Protein AF-A0A2V5TQW6-F1 (afdb_monomer)

Foldseek 3Di:
DDDDDDDDDDDPPDPPPPPPPPPPDFADWDDDDPQKTKAKDWDFDPPPVFGKIKIKIKIWRNAQAKFKWWADQQAPVDDDANLSRQQQQKAKAKPVGQDDLQADDDHRDDPDGTHIDIAHHGHIDMDIDMTTAQWPHDHHRDSNRHHTDRDQWWEWMWIKIWGWIATPVGIDIHITDIDIDTHPPYHHHTARFKFWWQFADDVQQKTKTQAAVCNPDDQQWWWWWDPDPFWIKIFGFHAGDNGITMGHIDTDDTDDDDCPPPDGDRDGGGTMIGTDDDD

Solvent-accessible surface area (backbone atoms only — not comparable to full-atom values): 16104 Å² total; per-residue (Å²): 137,82,90,79,81,84,82,83,77,83,83,79,82,78,82,78,81,73,81,73,76,73,76,73,77,75,65,68,56,22,63,76,47,95,51,32,28,18,26,56,45,83,40,75,37,90,51,90,90,49,62,24,28,42,33,35,41,34,45,31,31,77,36,91,53,71,42,55,41,33,34,81,66,49,40,72,83,61,77,67,52,34,65,53,37,52,60,31,44,42,16,49,46,50,44,69,44,64,62,84,84,78,62,58,90,72,81,76,69,44,81,66,83,64,39,68,40,78,44,44,46,63,34,70,53,74,48,75,52,76,28,76,41,57,28,85,70,86,62,72,81,45,78,42,81,28,44,73,63,68,58,90,55,51,9,36,30,43,34,33,42,36,35,76,43,33,40,93,90,48,74,38,74,36,35,24,41,80,42,82,44,68,32,84,85,30,82,50,78,42,61,56,28,46,44,34,26,74,36,56,41,80,90,78,32,32,36,33,34,58,46,4,44,81,34,62,47,53,71,70,45,40,25,42,29,59,60,52,98,80,30,43,33,33,35,38,27,72,43,66,43,61,64,29,22,36,20,44,54,43,80,49,82,74,92,70,98,74,79,83,75,88,70,65,66,77,72,55,59,67,38,50,32,31,54,60,80,83,128

Structure (mmCIF, N/CA/C/O backbone):
data_AF-A0A2V5TQW6-F1
#
_entry.id   AF-A0A2V5TQW6-F1
#
loop_
_atom_site.group_PDB
_atom_site.id
_atom_site.type_symbol
_atom_site.label_atom_id
_atom_site.label_alt_id
_atom_site.label_comp_id
_atom_site.label_asym_id
_atom_site.label_entity_id
_atom_site.label_seq_id
_atom_site.pdbx_PDB_ins_code
_atom_site.Cartn_x
_atom_site.Cartn_y
_atom_site.Cartn_z
_atom_site.occupancy
_atom_site.B_iso_or_equiv
_atom_site.auth_seq_id
_atom_site.auth_comp_id
_atom_site.auth_asym_id
_atom_site.auth_atom_id
_atom_site.pdbx_PDB_model_num
ATOM 1 N N . MET A 1 1 ? 63.126 -41.956 41.484 1.00 37.97 1 MET A N 1
ATOM 2 C CA . MET A 1 1 ? 63.640 -41.167 40.341 1.00 37.97 1 MET A CA 1
ATOM 3 C C . MET A 1 1 ? 62.566 -41.104 39.259 1.00 37.97 1 MET A C 1
ATOM 5 O O . MET A 1 1 ? 62.143 -42.152 38.800 1.00 37.97 1 MET A O 1
ATOM 9 N N . LYS A 1 2 ? 62.170 -39.877 38.882 1.00 41.44 2 LYS A N 1
ATOM 10 C CA . LYS A 1 2 ? 61.343 -39.463 37.724 1.00 41.44 2 LYS A CA 1
ATOM 11 C C . LYS A 1 2 ? 59.856 -39.877 37.703 1.00 41.44 2 LYS A C 1
ATOM 13 O O . LYS A 1 2 ? 59.459 -40.779 36.976 1.00 41.44 2 LYS A O 1
ATOM 18 N N . ASN A 1 3 ? 59.035 -39.079 38.395 1.00 36.56 3 ASN A N 1
ATOM 19 C CA . ASN A 1 3 ? 57.623 -38.867 38.056 1.00 36.56 3 ASN A CA 1
ATOM 20 C C . ASN A 1 3 ? 57.536 -38.196 36.672 1.00 36.56 3 ASN A C 1
ATOM 22 O O . ASN A 1 3 ? 58.187 -37.174 36.451 1.00 36.56 3 ASN A O 1
ATOM 26 N N . ARG A 1 4 ? 56.746 -38.749 35.746 1.00 39.09 4 ARG A N 1
ATOM 27 C CA . ARG A 1 4 ? 56.392 -38.098 34.476 1.00 39.09 4 ARG A CA 1
ATOM 28 C C . ARG A 1 4 ? 54.921 -37.683 34.534 1.00 39.09 4 ARG A C 1
ATOM 30 O O . ARG A 1 4 ? 54.050 -38.544 34.570 1.00 39.09 4 ARG A O 1
ATOM 37 N N . LEU A 1 5 ? 54.672 -36.374 34.561 1.00 40.84 5 LEU A N 1
ATOM 38 C CA . LEU A 1 5 ? 53.362 -35.789 34.266 1.00 40.84 5 LEU A CA 1
ATOM 39 C C . LEU A 1 5 ? 53.053 -35.951 32.767 1.00 40.84 5 LEU A C 1
ATOM 41 O O . LEU A 1 5 ? 53.947 -35.696 31.954 1.00 40.84 5 LEU A O 1
ATOM 45 N N . PRO A 1 6 ? 51.816 -36.285 32.370 1.00 46.12 6 PRO A N 1
ATOM 46 C CA . PRO A 1 6 ? 51.347 -36.018 31.022 1.00 46.12 6 PRO A CA 1
ATOM 47 C C . PRO A 1 6 ? 50.893 -34.553 30.919 1.00 46.12 6 PRO A C 1
ATOM 49 O O . PRO A 1 6 ? 50.059 -34.076 31.686 1.00 46.12 6 PRO A O 1
ATOM 52 N N . ILE A 1 7 ? 51.488 -33.839 29.968 1.00 43.44 7 ILE A N 1
ATOM 53 C CA . ILE A 1 7 ? 51.151 -32.470 29.576 1.00 43.44 7 ILE A CA 1
ATOM 54 C C . ILE A 1 7 ? 49.815 -32.517 28.819 1.00 43.44 7 ILE A C 1
ATOM 56 O O . ILE A 1 7 ? 49.747 -33.095 27.736 1.00 43.44 7 ILE A O 1
ATOM 60 N N . LEU A 1 8 ? 48.758 -31.921 29.379 1.00 35.78 8 LEU A N 1
ATOM 61 C CA . LEU A 1 8 ? 47.555 -31.568 28.622 1.00 35.78 8 LEU A CA 1
ATOM 62 C C . LEU A 1 8 ? 47.898 -30.383 27.709 1.00 35.78 8 LEU A C 1
ATOM 64 O O . LEU A 1 8 ? 48.139 -29.276 28.189 1.00 35.78 8 LEU A O 1
ATOM 68 N N . ALA A 1 9 ? 47.917 -30.611 26.399 1.00 42.69 9 ALA A N 1
ATOM 69 C CA . ALA A 1 9 ? 47.907 -29.541 25.410 1.00 42.69 9 ALA A CA 1
ATOM 70 C C . ALA A 1 9 ? 46.458 -29.044 25.225 1.00 42.69 9 ALA A C 1
AT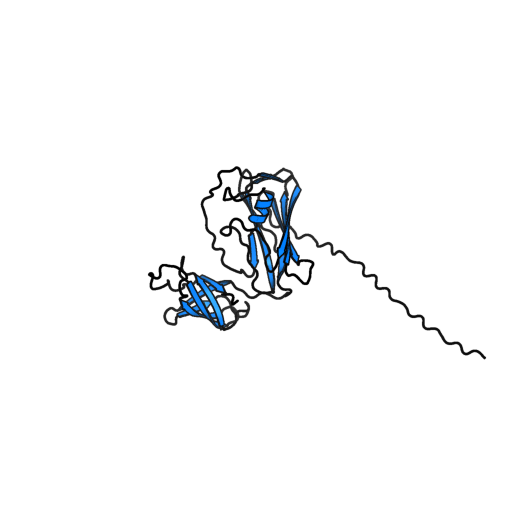OM 72 O O . ALA A 1 9 ? 45.579 -29.869 24.964 1.00 42.69 9 ALA A O 1
ATOM 73 N N . PRO A 1 10 ? 46.165 -27.737 25.343 1.00 44.16 10 PRO A N 1
ATOM 74 C CA . PRO A 1 10 ? 44.859 -27.218 24.970 1.00 44.16 10 PRO A CA 1
ATOM 75 C C . PRO A 1 10 ? 44.755 -27.147 23.441 1.00 44.16 10 PRO A C 1
ATOM 77 O O . PRO A 1 10 ? 45.529 -26.456 22.780 1.00 44.16 10 PRO A O 1
ATOM 80 N N . LEU A 1 11 ? 43.784 -27.874 22.883 1.00 36.28 11 LEU A N 1
ATOM 81 C CA . LEU A 1 11 ? 43.354 -27.751 21.494 1.00 36.28 11 LEU A CA 1
ATOM 82 C C . LEU A 1 11 ? 42.656 -26.388 21.337 1.00 36.28 11 LEU A C 1
ATOM 84 O O . LEU A 1 11 ? 41.509 -26.211 21.747 1.00 36.28 11 LEU A O 1
ATOM 88 N N . THR A 1 12 ? 43.351 -25.396 20.791 1.00 38.50 12 THR A N 1
ATOM 89 C CA . THR A 1 12 ? 42.760 -24.104 20.431 1.00 38.50 12 THR A CA 1
ATOM 90 C C . THR A 1 12 ? 41.896 -24.270 19.180 1.00 38.50 12 THR A C 1
ATOM 92 O O . THR A 1 12 ? 42.388 -24.284 18.053 1.00 38.50 12 THR A O 1
ATOM 95 N N . LEU A 1 13 ? 40.583 -24.402 19.379 1.00 34.34 13 LEU A N 1
ATOM 96 C CA . LEU A 1 13 ? 39.587 -24.384 18.310 1.00 34.34 13 LEU A CA 1
ATOM 97 C C . LEU A 1 13 ? 39.513 -22.964 17.729 1.00 34.34 13 LEU A C 1
ATOM 99 O O . LEU A 1 13 ? 38.866 -22.079 18.284 1.00 34.34 13 LEU A O 1
ATOM 103 N N . THR A 1 14 ? 40.220 -22.727 16.626 1.00 41.56 14 THR A N 1
ATOM 104 C CA . THR A 1 14 ? 40.128 -21.462 15.890 1.00 41.56 14 THR A CA 1
ATOM 105 C C . THR A 1 14 ? 38.865 -21.517 15.035 1.00 41.56 14 THR A C 1
ATOM 107 O O . THR A 1 14 ? 38.844 -22.158 13.986 1.00 41.56 14 THR A O 1
ATOM 110 N N . VAL A 1 15 ? 37.781 -20.898 15.509 1.00 39.62 15 VAL A N 1
ATOM 111 C CA . VAL A 1 15 ? 36.558 -20.713 14.719 1.00 39.62 15 VAL A CA 1
ATOM 112 C C . VAL A 1 15 ? 36.859 -19.669 13.644 1.00 39.62 15 VAL A C 1
ATOM 114 O O . VAL A 1 15 ? 36.843 -18.467 13.894 1.00 39.62 15 VAL A O 1
ATOM 117 N N . LEU A 1 16 ? 37.181 -20.143 12.441 1.00 35.25 16 LEU A N 1
ATOM 118 C CA . LEU A 1 16 ? 37.156 -19.343 11.222 1.00 35.25 16 LEU A CA 1
ATOM 119 C C . LEU A 1 16 ? 35.696 -18.985 10.935 1.00 35.25 16 LEU A C 1
ATOM 121 O O . LEU A 1 16 ? 34.940 -19.789 10.394 1.00 35.25 16 LEU A O 1
ATOM 125 N N . ILE A 1 17 ? 35.294 -17.775 11.319 1.00 41.38 17 ILE A N 1
ATOM 126 C CA . ILE A 1 17 ? 34.055 -17.164 10.841 1.00 41.38 17 ILE A CA 1
ATOM 127 C C . ILE A 1 17 ? 34.311 -16.783 9.381 1.00 41.38 17 ILE A C 1
ATOM 129 O O . ILE A 1 17 ? 34.713 -15.665 9.064 1.00 41.38 17 ILE A O 1
ATOM 133 N N . SER A 1 18 ? 34.146 -17.748 8.477 1.00 38.91 18 SER A N 1
ATOM 134 C CA . SER A 1 18 ? 33.976 -17.454 7.061 1.00 38.91 18 SER A CA 1
ATOM 135 C C . SER A 1 18 ? 32.690 -16.647 6.932 1.00 38.91 18 SER A C 1
ATOM 137 O O . SER A 1 18 ? 31.598 -17.177 7.128 1.00 38.91 18 SER A O 1
ATOM 139 N N . GLY A 1 19 ? 32.832 -15.351 6.652 1.00 39.72 19 GLY A N 1
ATOM 140 C CA . GLY A 1 19 ? 31.728 -14.494 6.249 1.00 39.72 19 GLY A CA 1
ATOM 141 C C . GLY A 1 19 ? 31.115 -15.054 4.975 1.00 39.72 19 GLY A C 1
ATOM 142 O O . GLY A 1 19 ? 31.584 -14.772 3.876 1.00 39.72 19 GLY A O 1
ATOM 143 N N . ALA A 1 20 ? 30.088 -15.883 5.131 1.00 36.19 20 ALA A N 1
ATOM 144 C CA . ALA A 1 20 ? 29.181 -16.201 4.054 1.00 36.19 20 ALA A CA 1
ATOM 145 C C . ALA A 1 20 ? 28.423 -14.909 3.742 1.00 36.19 20 ALA A C 1
ATOM 147 O O . ALA A 1 20 ? 27.474 -14.543 4.434 1.00 36.19 20 ALA A O 1
ATOM 148 N N . THR A 1 21 ? 28.859 -14.193 2.709 1.00 36.94 21 THR A N 1
ATOM 149 C CA . THR A 1 21 ? 27.945 -13.379 1.918 1.00 36.94 21 THR A CA 1
ATOM 150 C C . THR A 1 21 ? 26.859 -14.333 1.446 1.00 36.94 21 THR A C 1
ATOM 152 O O . THR A 1 21 ? 27.061 -15.111 0.517 1.00 36.94 21 THR A O 1
ATOM 155 N N . ILE A 1 22 ? 25.724 -14.338 2.145 1.00 39.09 22 ILE A N 1
ATOM 156 C CA . ILE A 1 22 ? 24.507 -14.964 1.646 1.00 39.09 22 ILE A CA 1
ATOM 157 C C . ILE A 1 22 ? 24.255 -14.269 0.311 1.00 39.09 22 ILE A C 1
ATOM 159 O O . ILE A 1 22 ? 23.914 -13.086 0.276 1.00 39.09 22 ILE A O 1
ATOM 163 N N . ALA A 1 23 ? 24.525 -14.969 -0.791 1.00 42.09 23 ALA A N 1
ATOM 164 C CA . ALA A 1 23 ? 24.059 -14.558 -2.097 1.00 42.09 23 ALA A CA 1
ATOM 165 C C . ALA A 1 23 ? 22.537 -14.583 -1.990 1.00 42.09 23 ALA A C 1
ATOM 167 O O . ALA A 1 23 ? 21.928 -15.649 -2.014 1.00 42.09 23 ALA A O 1
ATOM 168 N N . PHE A 1 24 ? 21.943 -13.422 -1.720 1.00 55.53 24 PHE A N 1
ATOM 169 C CA . PHE A 1 24 ? 20.502 -13.298 -1.631 1.00 55.53 24 PHE A CA 1
ATOM 170 C C . PHE A 1 24 ? 19.966 -13.645 -3.018 1.00 55.53 24 PHE A C 1
ATOM 172 O O . PHE A 1 24 ? 20.239 -12.928 -3.987 1.00 55.53 24 PHE A O 1
ATOM 179 N N . GLU A 1 25 ? 19.310 -14.800 -3.127 1.00 68.50 25 GLU A N 1
ATOM 180 C CA . GLU A 1 25 ? 18.684 -15.239 -4.365 1.00 68.50 25 GLU A CA 1
ATOM 181 C C . GLU A 1 25 ? 17.710 -14.141 -4.787 1.00 68.50 25 GLU A C 1
ATOM 183 O O . GLU A 1 25 ? 16.870 -13.693 -4.002 1.00 68.50 25 GLU A O 1
ATOM 188 N N . GLN A 1 26 ? 17.918 -13.592 -5.985 1.00 80.75 26 GLN A N 1
ATOM 189 C CA . GLN A 1 26 ? 17.113 -12.466 -6.429 1.00 80.75 26 GLN A CA 1
ATOM 190 C C . GLN A 1 26 ? 15.668 -12.940 -6.598 1.00 80.75 26 GLN A C 1
ATOM 192 O O . GLN A 1 26 ? 15.465 -13.937 -7.289 1.00 80.75 26 GLN A O 1
ATOM 197 N N . PRO A 1 27 ? 14.677 -12.230 -6.031 1.00 89.50 27 PRO A N 1
ATOM 198 C CA . PRO A 1 27 ? 13.278 -12.597 -6.185 1.00 89.50 27 PRO A CA 1
ATOM 199 C C . PRO A 1 27 ? 12.902 -12.747 -7.656 1.00 89.50 27 PRO A C 1
ATOM 201 O O . PRO A 1 27 ? 13.337 -11.957 -8.500 1.00 89.50 27 PRO A O 1
ATOM 204 N N . ASP A 1 28 ? 12.051 -13.718 -7.970 1.00 93.69 28 ASP A N 1
ATOM 205 C CA . ASP A 1 28 ? 11.511 -13.820 -9.317 1.00 93.69 28 ASP A CA 1
ATOM 206 C C . ASP A 1 28 ? 10.712 -12.558 -9.670 1.00 93.69 28 ASP A C 1
ATOM 208 O O . ASP A 1 28 ? 9.990 -12.007 -8.828 1.00 93.69 28 ASP A O 1
ATOM 212 N N . PRO A 1 29 ? 10.815 -12.071 -10.917 1.00 96.44 29 PRO A N 1
ATOM 213 C CA . PRO A 1 29 ? 10.020 -10.943 -11.354 1.00 96.44 29 PRO A CA 1
ATOM 214 C C . PRO A 1 29 ? 8.547 -11.366 -11.475 1.00 96.44 29 PRO A C 1
ATOM 216 O O . PRO A 1 29 ? 8.240 -12.533 -11.725 1.00 96.44 29 PRO A O 1
ATOM 219 N N . GLY A 1 30 ? 7.644 -10.401 -11.329 1.00 97.25 30 GLY A N 1
ATOM 220 C CA . GLY A 1 30 ? 6.208 -10.606 -11.466 1.00 97.25 30 GLY A CA 1
ATOM 221 C C . GLY A 1 30 ? 5.753 -10.946 -12.891 1.00 97.25 30 GLY A C 1
ATOM 222 O O . GLY A 1 30 ? 6.581 -11.197 -13.778 1.00 97.25 30 GLY A O 1
ATOM 223 N N . PRO A 1 31 ? 4.428 -10.982 -13.125 1.00 97.56 31 PRO A N 1
ATOM 224 C CA . PRO A 1 31 ? 3.864 -11.341 -14.421 1.00 97.56 31 PRO A CA 1
ATOM 225 C C 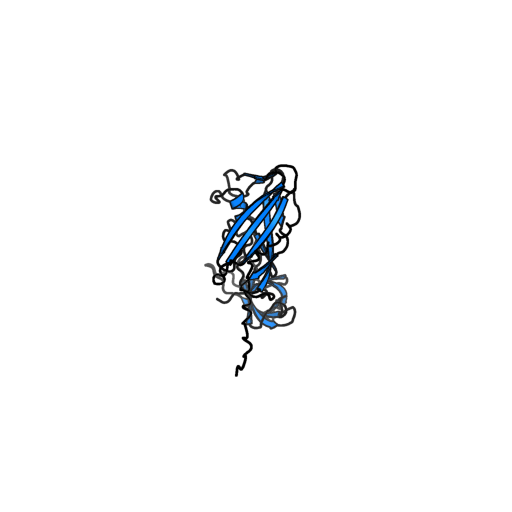. PRO A 1 31 ? 4.355 -10.422 -15.545 1.00 97.56 31 PRO A C 1
ATOM 227 O O . PRO A 1 31 ? 4.710 -9.263 -15.330 1.00 97.56 31 PRO A O 1
ATOM 230 N N . GLU A 1 32 ? 4.385 -10.973 -16.758 1.00 97.12 32 GLU A N 1
ATOM 231 C CA . GLU A 1 32 ? 4.719 -10.219 -17.965 1.00 97.12 32 GLU A CA 1
ATOM 232 C C . GLU A 1 32 ? 3.524 -9.399 -18.447 1.00 97.12 32 GLU A C 1
ATOM 234 O O . GLU A 1 32 ? 2.407 -9.913 -18.504 1.00 97.12 32 GLU A O 1
ATOM 239 N N . ASP A 1 33 ? 3.779 -8.145 -18.817 1.00 96.31 33 ASP A N 1
ATOM 240 C CA . ASP A 1 33 ? 2.846 -7.310 -19.572 1.00 96.31 33 ASP A CA 1
ATOM 241 C C . ASP A 1 33 ? 3.601 -6.465 -20.607 1.00 96.31 33 ASP A C 1
ATOM 243 O O . ASP A 1 33 ? 4.425 -5.604 -20.289 1.00 96.31 33 ASP A O 1
ATOM 247 N N . GLY A 1 34 ? 3.310 -6.710 -21.884 1.00 92.50 34 GLY A N 1
ATOM 248 C CA . GLY A 1 34 ? 3.852 -5.935 -22.995 1.00 92.50 34 GLY A CA 1
ATOM 249 C C . GLY A 1 34 ? 5.355 -6.128 -23.193 1.00 92.50 34 GLY A C 1
ATOM 250 O O . GLY A 1 34 ? 6.041 -5.189 -23.591 1.00 92.50 34 GLY A O 1
ATOM 251 N N . GLY A 1 35 ? 5.864 -7.322 -22.901 1.00 94.88 35 GLY A N 1
ATOM 252 C CA . GLY A 1 35 ? 7.278 -7.672 -22.963 1.00 94.88 35 GLY A CA 1
ATOM 253 C C . GLY A 1 35 ? 8.085 -7.246 -21.739 1.00 94.88 35 GLY A C 1
ATOM 254 O O . GLY A 1 35 ? 9.291 -7.500 -21.693 1.00 94.88 35 GLY A O 1
ATOM 255 N N . LEU A 1 36 ? 7.446 -6.626 -20.746 1.00 97.25 36 LEU A N 1
ATOM 256 C CA . LEU A 1 36 ? 8.090 -6.112 -19.545 1.00 97.25 36 LEU A CA 1
ATOM 257 C C . LEU A 1 36 ? 7.698 -6.921 -18.310 1.00 97.25 36 LEU A C 1
ATOM 259 O O . LEU A 1 36 ? 6.592 -7.452 -18.225 1.00 97.25 36 LEU A O 1
ATOM 263 N N . ARG A 1 37 ? 8.598 -6.984 -17.329 1.00 98.00 37 ARG A N 1
ATOM 264 C CA . ARG A 1 37 ? 8.311 -7.501 -15.984 1.00 98.00 37 ARG A CA 1
ATOM 265 C C . ARG A 1 37 ? 8.866 -6.571 -14.916 1.00 98.00 37 ARG A C 1
ATOM 267 O O . ARG A 1 37 ? 9.845 -5.871 -15.161 1.00 98.00 37 ARG A O 1
ATOM 274 N N . LEU A 1 38 ? 8.269 -6.611 -13.727 1.00 98.19 38 LEU A N 1
ATOM 275 C CA . LEU A 1 38 ? 8.720 -5.855 -12.560 1.00 98.19 38 LEU A CA 1
ATOM 276 C C . LEU A 1 38 ? 9.248 -6.794 -11.483 1.00 98.19 38 LEU A C 1
ATOM 278 O O . LEU A 1 38 ? 8.612 -7.797 -11.161 1.00 98.19 38 LEU A O 1
ATOM 282 N N . ARG A 1 39 ? 10.373 -6.443 -10.874 1.00 97.56 39 ARG A N 1
ATOM 283 C CA . ARG A 1 39 ? 10.892 -7.109 -9.678 1.00 97.56 39 ARG A CA 1
ATOM 284 C C . ARG A 1 39 ? 11.039 -6.092 -8.562 1.00 97.56 39 ARG A C 1
ATOM 286 O O . ARG A 1 39 ? 11.494 -4.980 -8.806 1.00 97.56 39 ARG A O 1
ATOM 293 N N . LEU A 1 40 ? 10.676 -6.504 -7.356 1.00 96.94 40 LEU A N 1
ATOM 294 C CA . LEU A 1 40 ? 10.887 -5.750 -6.131 1.00 96.94 40 LEU A CA 1
ATOM 295 C C . LEU A 1 40 ? 11.917 -6.492 -5.280 1.00 96.94 40 LEU A C 1
ATOM 297 O O . LEU A 1 40 ? 11.867 -7.718 -5.184 1.00 96.94 40 LEU A O 1
ATOM 301 N N . VAL A 1 41 ? 12.832 -5.743 -4.677 1.00 95.81 41 VAL A N 1
ATOM 302 C CA . VAL A 1 41 ? 13.710 -6.220 -3.613 1.00 95.81 41 VAL A CA 1
ATOM 303 C C . VAL A 1 41 ? 13.661 -5.212 -2.475 1.00 95.81 41 VAL A C 1
ATOM 305 O O . VAL A 1 41 ? 13.966 -4.037 -2.664 1.00 95.81 41 VAL A O 1
ATOM 308 N N . VAL A 1 42 ? 13.290 -5.690 -1.296 1.00 93.50 42 VAL A N 1
ATOM 309 C CA . VAL A 1 42 ? 13.300 -4.938 -0.041 1.00 93.50 42 VAL A CA 1
ATOM 310 C C . VAL A 1 42 ? 14.250 -5.624 0.924 1.00 93.50 42 VAL A C 1
ATOM 312 O O . VAL A 1 42 ? 14.064 -6.798 1.244 1.00 93.50 42 VAL A O 1
ATOM 315 N N . LEU A 1 43 ? 15.264 -4.910 1.393 1.00 91.38 43 LEU A N 1
ATOM 316 C CA . LEU A 1 43 ? 16.184 -5.398 2.415 1.00 91.38 43 LEU A CA 1
ATOM 317 C C . LEU A 1 43 ? 16.147 -4.448 3.614 1.00 91.38 43 LEU A C 1
ATOM 319 O O . LEU A 1 43 ? 16.081 -3.236 3.416 1.00 91.38 43 LEU A O 1
ATOM 323 N N . PRO A 1 44 ? 16.177 -4.953 4.858 1.00 87.38 44 PRO A N 1
ATOM 324 C CA . PRO A 1 44 ? 16.336 -4.084 6.017 1.00 87.38 44 PRO A CA 1
ATOM 325 C C . PRO A 1 44 ? 17.684 -3.359 5.936 1.00 87.38 44 PRO A C 1
ATOM 327 O O . PRO A 1 44 ? 18.675 -3.939 5.483 1.00 87.38 44 PRO A O 1
ATOM 330 N N . HIS A 1 45 ? 17.730 -2.105 6.391 1.00 80.25 45 HIS A N 1
ATOM 331 C CA . HIS A 1 45 ? 18.975 -1.343 6.420 1.00 80.25 45 HIS A CA 1
ATOM 332 C C . HIS A 1 45 ? 20.042 -2.115 7.228 1.00 80.25 45 HIS A C 1
ATOM 334 O O . HIS A 1 45 ? 19.768 -2.548 8.348 1.00 80.25 45 HIS A O 1
ATOM 340 N N . PRO A 1 46 ? 21.285 -2.260 6.727 1.00 64.25 46 PRO A N 1
ATOM 341 C CA . PRO A 1 46 ? 22.374 -2.917 7.457 1.00 64.25 46 PRO A CA 1
ATOM 342 C C . PRO A 1 46 ? 22.747 -2.305 8.820 1.00 64.25 46 PRO A C 1
ATOM 344 O O . PRO A 1 46 ? 23.465 -2.946 9.588 1.00 64.25 46 PRO A O 1
ATOM 347 N N . LYS A 1 47 ? 22.313 -1.079 9.143 1.00 72.00 47 LYS A N 1
ATOM 348 C CA . LYS A 1 47 ? 22.569 -0.462 10.452 1.00 72.00 47 LYS A CA 1
ATOM 349 C C . LYS A 1 47 ? 21.444 -0.822 11.419 1.00 72.00 47 LYS A C 1
ATOM 351 O O . LYS A 1 47 ? 20.378 -0.226 11.360 1.00 72.00 47 LYS A O 1
ATOM 356 N N . ALA A 1 48 ? 21.719 -1.749 12.337 1.00 62.44 48 ALA A N 1
ATOM 357 C CA . ALA A 1 48 ? 20.744 -2.266 13.306 1.00 62.44 48 ALA A CA 1
ATOM 358 C C . ALA A 1 48 ? 20.051 -1.183 14.160 1.00 62.44 48 ALA A C 1
ATOM 360 O O . ALA A 1 48 ? 18.950 -1.409 14.656 1.00 62.44 48 ALA A O 1
ATOM 361 N N . ASP A 1 49 ? 20.675 -0.012 14.303 1.00 69.62 49 ASP A N 1
ATOM 362 C CA . ASP A 1 49 ? 20.217 1.056 15.195 1.00 69.62 49 ASP A CA 1
ATOM 363 C C . ASP A 1 49 ? 19.289 2.074 14.503 1.00 69.62 49 ASP A C 1
ATOM 365 O O . ASP A 1 49 ? 18.722 2.942 15.168 1.00 69.62 49 ASP A O 1
ATOM 369 N N . ILE A 1 50 ? 19.145 2.003 13.173 1.00 76.62 50 ILE A N 1
ATOM 370 C CA . ILE A 1 50 ? 18.323 2.923 12.378 1.00 76.62 50 ILE A CA 1
ATOM 371 C C . ILE A 1 50 ? 17.341 2.095 11.556 1.00 76.62 50 ILE A C 1
ATOM 373 O O . ILE A 1 50 ? 17.723 1.396 10.621 1.00 76.62 50 ILE A O 1
ATOM 377 N N . GLU A 1 51 ? 16.059 2.180 11.909 1.00 83.88 51 GLU A N 1
ATOM 378 C CA . GLU A 1 51 ? 15.002 1.562 11.113 1.00 83.88 51 GLU A CA 1
ATOM 379 C C . GLU A 1 51 ? 14.955 2.215 9.726 1.00 83.88 51 GLU A C 1
ATOM 381 O O . GLU A 1 51 ? 14.957 3.440 9.618 1.00 83.88 51 GLU A O 1
ATOM 386 N N . GLY A 1 52 ? 14.935 1.396 8.676 1.00 89.69 52 GLY A N 1
ATOM 387 C CA . GLY A 1 52 ? 15.025 1.833 7.288 1.00 89.69 52 GLY A CA 1
ATOM 388 C C . GLY A 1 52 ? 15.187 0.649 6.339 1.00 89.69 52 GLY A C 1
ATOM 389 O O . GLY A 1 52 ? 15.397 -0.484 6.792 1.00 89.69 52 GLY A O 1
ATOM 390 N N . TYR A 1 53 ? 15.097 0.896 5.032 1.00 91.62 53 TYR A N 1
ATOM 391 C CA . TYR A 1 53 ? 15.127 -0.163 4.020 1.00 91.62 53 TYR A CA 1
ATOM 392 C C . TYR A 1 53 ? 15.971 0.224 2.809 1.00 91.62 53 TYR A C 1
ATOM 394 O O . TYR A 1 53 ? 15.910 1.350 2.314 1.00 91.62 53 TYR A O 1
ATOM 402 N N . ASP A 1 54 ? 16.720 -0.750 2.304 1.00 93.06 54 ASP A N 1
ATOM 403 C CA . ASP A 1 54 ? 17.337 -0.696 0.989 1.00 93.06 54 ASP A CA 1
ATOM 404 C C . ASP A 1 54 ? 16.360 -1.290 -0.022 1.00 93.06 54 ASP A C 1
ATOM 406 O O . ASP A 1 54 ? 15.996 -2.469 0.026 1.00 93.06 54 ASP A O 1
ATOM 410 N N . MET A 1 55 ? 15.916 -0.438 -0.932 1.00 93.69 55 MET A N 1
ATOM 411 C CA . MET A 1 55 ? 14.902 -0.747 -1.922 1.00 93.69 55 MET A CA 1
ATOM 412 C C . MET A 1 55 ? 15.554 -0.888 -3.286 1.00 93.69 55 MET A C 1
ATOM 414 O O . MET A 1 55 ? 16.420 -0.091 -3.652 1.00 93.69 55 MET A O 1
ATOM 418 N N . ARG A 1 56 ? 15.101 -1.870 -4.064 1.00 95.44 56 ARG A N 1
ATOM 419 C CA . ARG A 1 56 ? 15.401 -1.971 -5.489 1.00 95.44 56 ARG A CA 1
ATOM 420 C C . ARG A 1 56 ? 14.160 -2.347 -6.274 1.00 95.44 56 ARG A C 1
ATOM 422 O O . ARG A 1 56 ? 13.445 -3.282 -5.917 1.00 95.44 56 ARG A O 1
ATOM 429 N N . VAL A 1 57 ? 13.955 -1.654 -7.383 1.00 96.00 57 VAL A N 1
ATOM 430 C CA . VAL A 1 57 ? 12.980 -2.022 -8.402 1.00 96.00 57 VAL A CA 1
ATOM 431 C C . VAL A 1 57 ? 13.710 -2.269 -9.708 1.00 96.00 57 VAL A C 1
ATOM 433 O O . VAL A 1 57 ? 14.484 -1.427 -10.159 1.00 96.00 57 VAL A O 1
ATOM 436 N N . ASP A 1 58 ? 13.438 -3.419 -10.315 1.00 97.00 58 ASP A N 1
ATOM 437 C CA . ASP A 1 58 ? 13.964 -3.770 -11.626 1.00 97.00 58 ASP A CA 1
ATOM 438 C C . ASP A 1 58 ? 12.819 -3.804 -12.644 1.00 97.00 58 ASP A C 1
ATOM 440 O O . ASP A 1 58 ? 11.823 -4.503 -12.440 1.00 97.00 58 ASP A O 1
ATOM 444 N N . VAL A 1 59 ? 12.973 -3.082 -13.754 1.00 97.31 59 VAL A N 1
ATOM 445 C CA . VAL A 1 59 ? 12.121 -3.200 -14.944 1.00 97.31 59 VAL A CA 1
ATOM 446 C C . VAL A 1 59 ? 12.886 -4.007 -15.985 1.00 97.31 59 VAL A C 1
ATOM 448 O O . VAL A 1 59 ? 13.939 -3.586 -16.463 1.00 97.31 59 VAL A O 1
ATOM 451 N N . LEU A 1 60 ? 12.371 -5.187 -16.318 1.00 97.50 60 LEU A N 1
ATOM 452 C CA . LEU A 1 60 ? 13.043 -6.156 -17.178 1.00 97.50 60 LEU A CA 1
ATOM 453 C C . LEU A 1 60 ? 12.405 -6.164 -18.560 1.00 97.50 60 LEU A C 1
ATOM 455 O O . LEU A 1 60 ? 11.196 -6.369 -18.666 1.00 97.50 60 LEU A O 1
ATOM 459 N N . ASN A 1 61 ? 13.212 -6.042 -19.611 1.00 97.38 61 ASN A N 1
ATOM 460 C CA . ASN A 1 61 ? 12.784 -6.339 -20.972 1.00 97.38 61 ASN A CA 1
ATOM 461 C C . ASN A 1 61 ? 12.995 -7.826 -21.257 1.00 97.38 61 ASN A C 1
ATOM 463 O O . ASN A 1 61 ? 14.116 -8.298 -21.413 1.00 97.38 61 ASN A O 1
ATOM 467 N N . THR A 1 62 ? 11.900 -8.572 -21.337 1.00 96.62 62 THR A N 1
ATOM 468 C CA . THR A 1 62 ? 11.918 -10.023 -21.588 1.00 96.62 62 THR A CA 1
ATOM 469 C C . THR A 1 62 ? 11.921 -10.379 -23.075 1.00 96.62 62 THR A C 1
ATOM 471 O O . THR A 1 62 ? 11.929 -11.554 -23.441 1.00 96.62 62 THR A O 1
ATOM 474 N N . THR A 1 63 ? 11.916 -9.373 -23.951 1.00 95.94 63 THR A N 1
ATOM 475 C CA . THR A 1 63 ? 11.861 -9.551 -25.402 1.00 95.94 63 THR A CA 1
ATOM 476 C C . THR A 1 63 ? 13.248 -9.484 -26.041 1.00 95.94 63 THR A C 1
ATOM 478 O O . THR A 1 63 ? 14.247 -9.127 -25.416 1.00 95.94 63 THR A O 1
ATOM 481 N N . LYS A 1 64 ? 13.301 -9.808 -27.337 1.00 96.12 64 LYS A N 1
ATOM 482 C CA . LYS A 1 64 ? 14.501 -9.679 -28.178 1.00 96.12 64 LYS A CA 1
ATOM 483 C C . LYS A 1 64 ? 14.604 -8.322 -28.890 1.00 96.12 64 LYS A C 1
ATOM 485 O O . LYS A 1 64 ? 15.474 -8.163 -29.739 1.00 96.12 64 LYS A O 1
ATOM 490 N N . ALA A 1 65 ? 13.712 -7.379 -28.589 1.00 96.19 65 ALA A N 1
ATOM 491 C CA . ALA A 1 65 ? 13.669 -6.059 -29.210 1.00 96.19 65 ALA A CA 1
ATOM 492 C C . ALA A 1 65 ? 13.814 -4.958 -28.155 1.00 96.19 65 ALA A C 1
ATOM 494 O O . ALA A 1 65 ? 13.470 -5.152 -26.992 1.00 96.19 65 ALA A O 1
ATOM 495 N N . ASP A 1 66 ? 14.304 -3.795 -28.569 1.00 96.88 66 ASP A N 1
ATOM 496 C CA . ASP A 1 66 ? 14.346 -2.613 -27.711 1.00 96.88 66 ASP A CA 1
ATOM 497 C C . ASP A 1 66 ? 12.919 -2.124 -27.411 1.00 96.88 66 ASP A C 1
ATOM 499 O O . ASP A 1 66 ? 12.056 -2.100 -28.293 1.00 96.88 66 ASP A O 1
ATOM 503 N N . ILE A 1 67 ? 12.676 -1.697 -26.171 1.00 95.81 67 ILE A N 1
ATOM 504 C CA . ILE A 1 67 ? 11.403 -1.114 -25.742 1.00 95.81 67 ILE A CA 1
ATOM 505 C C . ILE A 1 67 ? 11.647 0.327 -25.302 1.00 95.81 67 ILE A C 1
ATOM 507 O O . ILE A 1 67 ? 12.419 0.591 -24.385 1.00 95.81 67 ILE A O 1
ATOM 511 N N . MET A 1 68 ? 10.951 1.269 -25.937 1.00 95.44 68 MET A N 1
ATOM 512 C CA . MET A 1 68 ? 10.924 2.656 -25.484 1.00 95.44 68 MET A CA 1
ATOM 513 C C . MET A 1 68 ? 9.925 2.802 -24.332 1.00 95.44 68 MET A C 1
ATOM 515 O O . MET A 1 68 ? 8.725 2.578 -24.508 1.00 95.44 68 MET A O 1
ATOM 519 N N . LEU A 1 69 ? 10.443 3.170 -23.166 1.00 93.94 69 LEU A N 1
ATOM 520 C CA . LEU A 1 69 ? 9.698 3.553 -21.977 1.00 93.94 69 LEU A CA 1
ATOM 521 C C . LEU A 1 69 ? 9.543 5.071 -21.974 1.00 93.94 69 LEU A C 1
ATOM 523 O O . LEU A 1 69 ? 10.518 5.791 -22.168 1.00 93.94 69 LEU A O 1
ATOM 527 N N . ARG A 1 70 ? 8.334 5.551 -21.721 1.00 92.12 70 ARG A N 1
ATOM 528 C CA . ARG A 1 70 ? 8.006 6.970 -21.636 1.00 92.12 70 ARG A CA 1
ATOM 529 C C . ARG A 1 70 ? 7.509 7.285 -20.234 1.00 92.12 70 ARG A C 1
ATOM 531 O O . ARG A 1 70 ? 6.591 6.629 -19.735 1.00 92.12 70 ARG A O 1
ATOM 538 N N . ALA A 1 71 ? 8.115 8.291 -19.612 1.00 89.44 71 ALA A N 1
ATOM 539 C CA . ALA A 1 71 ? 7.611 8.851 -18.367 1.00 89.44 71 ALA A CA 1
ATOM 540 C C . ALA A 1 71 ? 6.216 9.465 -18.566 1.00 89.44 71 ALA A C 1
ATOM 542 O O . ALA A 1 71 ? 5.853 9.869 -19.670 1.00 89.44 71 ALA A O 1
ATOM 543 N N . ASP A 1 72 ? 5.438 9.564 -17.493 1.00 87.25 72 ASP A N 1
ATOM 544 C CA . ASP A 1 72 ? 4.119 10.206 -17.517 1.00 87.25 72 ASP A CA 1
ATOM 545 C C . ASP A 1 72 ? 4.002 11.241 -16.401 1.00 87.25 72 ASP A C 1
ATOM 547 O O . ASP A 1 72 ? 3.177 11.146 -15.490 1.00 87.25 72 ASP A O 1
ATOM 551 N N . TRP A 1 73 ? 4.910 12.216 -16.427 1.00 87.69 73 TRP A N 1
ATOM 552 C CA . TRP A 1 73 ? 4.886 13.319 -15.480 1.00 87.69 73 TRP A CA 1
ATOM 553 C C . TRP A 1 73 ? 3.607 14.143 -15.646 1.00 87.69 73 TRP A C 1
ATOM 555 O O . TRP A 1 73 ? 3.182 14.448 -16.766 1.00 87.69 73 TRP A O 1
ATOM 565 N N . TRP A 1 74 ? 2.999 14.514 -14.522 1.00 83.12 74 TRP A N 1
ATOM 566 C CA . TRP A 1 74 ? 1.703 15.189 -14.493 1.00 83.12 74 TRP A CA 1
ATOM 567 C C . TRP A 1 74 ? 1.829 16.698 -14.668 1.00 83.12 74 TRP A C 1
ATOM 569 O O . TRP A 1 74 ? 0.995 17.314 -15.341 1.00 83.12 74 TRP A O 1
ATOM 579 N N . TYR A 1 75 ? 2.882 17.275 -14.088 1.00 82.94 75 TYR A N 1
ATOM 580 C CA . TYR A 1 75 ? 3.148 18.706 -14.076 1.00 82.94 75 TYR A CA 1
ATOM 581 C C . TYR A 1 75 ? 4.496 19.035 -14.730 1.00 82.94 75 TYR A C 1
ATOM 583 O O . TYR A 1 75 ? 5.426 18.230 -14.742 1.00 82.94 75 TYR A O 1
ATOM 591 N N . ASP A 1 76 ? 4.641 20.257 -15.245 1.00 83.38 76 ASP A N 1
ATOM 592 C CA . ASP A 1 76 ? 5.936 20.753 -15.741 1.00 83.38 76 ASP A CA 1
ATOM 593 C C . ASP A 1 76 ? 6.953 20.954 -14.595 1.00 83.38 76 ASP A C 1
ATOM 595 O O . ASP A 1 76 ? 8.164 20.928 -14.813 1.00 83.38 76 ASP A O 1
ATOM 599 N N . THR A 1 77 ? 6.471 21.119 -13.355 1.00 84.00 77 THR A N 1
ATOM 600 C CA . THR A 1 77 ? 7.304 21.173 -12.142 1.00 84.00 77 THR A CA 1
ATOM 601 C C . THR A 1 77 ? 7.845 19.812 -11.721 1.00 84.00 77 THR A C 1
ATOM 603 O O . THR A 1 77 ? 8.819 19.769 -10.967 1.00 84.00 77 THR A O 1
ATOM 606 N N . ASP A 1 78 ? 7.252 18.716 -12.202 1.00 82.00 78 ASP A N 1
ATOM 607 C CA . ASP A 1 78 ? 7.808 17.383 -12.011 1.00 82.00 78 ASP A CA 1
ATOM 608 C C . ASP A 1 78 ? 9.047 17.257 -12.904 1.00 82.00 78 ASP A C 1
ATOM 610 O O . ASP A 1 78 ? 8.974 17.191 -14.137 1.00 82.00 78 ASP A O 1
ATOM 614 N N . LYS A 1 79 ? 10.214 17.307 -12.261 1.00 78.56 79 LYS A N 1
ATOM 615 C CA . LYS A 1 79 ? 11.521 17.219 -12.913 1.00 78.56 79 LYS A CA 1
ATOM 616 C C . LYS A 1 79 ? 12.101 15.825 -12.737 1.00 78.56 79 LYS A C 1
ATOM 618 O O . LYS A 1 79 ? 12.038 15.259 -11.644 1.00 78.56 79 LYS A O 1
ATOM 623 N N . GLY A 1 80 ? 12.732 15.328 -13.789 1.00 85.75 80 GLY A N 1
ATOM 624 C CA . GLY A 1 80 ? 13.474 14.078 -13.762 1.00 85.75 80 GLY A CA 1
ATOM 625 C C . GLY A 1 80 ? 13.447 13.371 -15.105 1.00 85.75 80 GLY A C 1
ATOM 626 O O . GLY A 1 80 ? 12.678 13.743 -15.996 1.00 85.75 80 GLY A O 1
ATOM 627 N N . ASP A 1 81 ? 14.295 12.365 -15.243 1.00 90.06 81 ASP A N 1
ATOM 628 C CA . ASP A 1 81 ? 14.279 11.457 -16.384 1.00 90.06 81 ASP A CA 1
ATOM 629 C C . ASP A 1 81 ? 13.228 10.337 -16.203 1.00 90.06 81 ASP A C 1
ATOM 631 O O . ASP A 1 81 ? 12.369 10.381 -15.316 1.00 90.06 81 ASP A O 1
ATOM 635 N N . ALA A 1 82 ? 13.246 9.329 -17.077 1.00 88.81 82 ALA A N 1
ATOM 636 C CA . ALA A 1 82 ? 12.332 8.195 -16.963 1.00 88.81 82 ALA A CA 1
ATOM 637 C C . ALA A 1 82 ? 12.602 7.319 -15.725 1.00 88.81 82 ALA A C 1
ATOM 639 O O . ALA A 1 82 ? 11.680 6.672 -15.231 1.00 88.81 82 ALA A O 1
ATOM 640 N N . LYS A 1 83 ? 13.834 7.298 -15.201 1.00 90.19 83 LYS A N 1
ATOM 641 C CA . LYS A 1 83 ? 14.170 6.557 -13.979 1.00 90.19 83 LYS A CA 1
ATOM 642 C C . LYS A 1 83 ? 13.581 7.269 -12.767 1.00 90.19 83 LYS A C 1
ATOM 644 O O . LYS A 1 83 ? 12.871 6.645 -11.984 1.00 90.19 83 LYS A O 1
ATOM 649 N N . ASP A 1 84 ? 13.768 8.584 -12.684 1.00 90.00 84 ASP A N 1
ATOM 650 C CA . ASP A 1 84 ? 13.115 9.415 -11.667 1.00 90.00 84 ASP A CA 1
ATOM 651 C C . ASP A 1 84 ? 11.594 9.194 -11.655 1.00 90.00 84 ASP A C 1
ATOM 653 O O . ASP A 1 84 ? 10.976 9.108 -10.591 1.00 90.00 84 ASP A O 1
ATOM 657 N N . TYR A 1 85 ? 10.988 9.071 -12.843 1.00 90.31 85 TYR A N 1
ATOM 658 C CA . TYR A 1 85 ? 9.564 8.778 -12.979 1.00 90.31 85 TYR A CA 1
ATOM 659 C C . TYR A 1 85 ? 9.203 7.399 -12.433 1.00 90.31 85 TYR A C 1
ATOM 661 O O . TYR A 1 85 ? 8.238 7.289 -11.682 1.00 90.31 85 TYR A O 1
ATOM 669 N N . ILE A 1 86 ? 9.947 6.348 -12.785 1.00 91.31 86 ILE A N 1
ATOM 670 C CA . ILE A 1 86 ? 9.668 4.981 -12.320 1.00 91.31 86 ILE A CA 1
ATOM 671 C C . ILE A 1 86 ? 9.749 4.907 -10.791 1.00 91.31 86 ILE A C 1
ATOM 673 O O . ILE A 1 86 ? 8.829 4.375 -10.166 1.00 91.31 86 ILE A O 1
ATOM 677 N N . GLU A 1 87 ? 10.775 5.496 -10.168 1.00 91.00 87 GLU A N 1
ATOM 678 C CA . GLU A 1 87 ? 10.847 5.575 -8.704 1.00 91.00 87 GLU A CA 1
ATOM 679 C C . GLU A 1 87 ? 9.616 6.305 -8.153 1.00 91.00 87 GLU A C 1
ATOM 681 O O . GLU A 1 87 ? 8.892 5.755 -7.324 1.00 91.00 87 GLU A O 1
ATOM 686 N N . ALA A 1 88 ? 9.319 7.506 -8.658 1.00 89.56 88 ALA A N 1
ATOM 687 C CA . ALA A 1 88 ? 8.236 8.353 -8.163 1.00 89.56 88 ALA A CA 1
ATOM 688 C C . ALA A 1 88 ? 6.823 7.793 -8.412 1.00 89.56 88 ALA A C 1
ATOM 690 O O . ALA A 1 88 ? 5.924 8.051 -7.608 1.00 89.56 88 ALA A O 1
ATOM 691 N N . SER A 1 89 ? 6.630 6.974 -9.447 1.00 89.75 89 SER A N 1
ATOM 692 C CA . SER A 1 89 ? 5.346 6.363 -9.828 1.00 89.75 89 SER A CA 1
ATOM 693 C C . SER A 1 89 ? 5.130 4.955 -9.268 1.00 89.75 89 SER A C 1
ATOM 695 O O . SER A 1 89 ? 3.993 4.487 -9.242 1.00 89.75 89 SER A O 1
ATOM 697 N N . THR A 1 90 ? 6.178 4.292 -8.764 1.00 93.06 90 THR A N 1
ATOM 698 C CA . THR A 1 90 ? 6.046 2.968 -8.136 1.00 93.06 90 THR A CA 1
ATOM 699 C C . THR A 1 90 ? 5.158 3.033 -6.890 1.00 93.06 90 THR A C 1
ATOM 701 O O . THR A 1 90 ? 5.518 3.646 -5.887 1.00 93.06 90 THR A O 1
ATOM 704 N N . SER A 1 91 ? 3.999 2.396 -6.931 1.00 92.75 91 SER A N 1
ATOM 705 C CA . SER A 1 91 ? 3.128 2.211 -5.777 1.00 92.75 91 SER A CA 1
ATOM 706 C C . SER A 1 91 ? 3.586 1.022 -4.946 1.00 92.75 91 SER A C 1
ATOM 708 O O . SER A 1 91 ? 3.941 -0.019 -5.492 1.00 92.75 91 SER A O 1
ATOM 710 N N . ILE A 1 92 ? 3.553 1.184 -3.629 1.00 93.19 92 ILE A N 1
ATOM 711 C CA . ILE A 1 92 ? 3.784 0.129 -2.650 1.00 93.19 92 ILE A CA 1
ATOM 712 C C . ILE A 1 92 ? 2.426 -0.282 -2.089 1.00 93.19 92 ILE A C 1
ATOM 714 O O . ILE A 1 92 ? 1.763 0.498 -1.407 1.00 93.19 92 ILE A O 1
ATOM 718 N N . GLU A 1 93 ? 2.025 -1.507 -2.394 1.00 92.56 93 GLU A N 1
ATOM 719 C CA . GLU A 1 93 ? 0.793 -2.123 -1.914 1.00 92.56 93 GLU A CA 1
ATOM 720 C C . GLU A 1 93 ? 1.123 -3.141 -0.830 1.00 92.56 93 GLU A C 1
ATOM 722 O O . GLU A 1 93 ? 2.101 -3.883 -0.952 1.00 92.56 93 GLU A O 1
ATOM 727 N N . THR A 1 94 ? 0.303 -3.197 0.220 1.00 94.00 94 THR A N 1
ATOM 728 C CA . THR A 1 94 ? 0.586 -4.037 1.384 1.00 94.00 94 THR A CA 1
ATOM 729 C C . THR A 1 94 ? -0.624 -4.832 1.844 1.00 94.00 94 THR A C 1
ATOM 731 O O . THR A 1 94 ? -1.761 -4.357 1.777 1.00 94.00 94 THR A O 1
ATOM 734 N N . TYR A 1 95 ? -0.366 -6.013 2.400 1.00 93.88 95 TYR A N 1
ATOM 735 C CA . TYR A 1 95 ? -1.307 -6.725 3.251 1.00 93.88 95 TYR A CA 1
ATOM 736 C C . TYR A 1 95 ? -0.728 -6.897 4.671 1.00 93.88 95 TYR A C 1
ATOM 738 O O . TYR A 1 95 ? 0.409 -7.361 4.809 1.00 93.88 95 TYR A O 1
ATOM 746 N N . PRO A 1 96 ? -1.490 -6.548 5.727 1.00 94.38 96 PRO A N 1
ATOM 747 C CA . PRO A 1 96 ? -2.782 -5.868 5.674 1.00 94.38 96 PRO A CA 1
ATOM 748 C C . PRO A 1 96 ? -2.677 -4.468 5.057 1.00 94.38 96 PRO A C 1
ATOM 750 O O . PRO A 1 96 ? -1.629 -3.818 5.098 1.00 94.38 96 PRO A O 1
ATOM 753 N N . ALA A 1 97 ? -3.782 -4.021 4.463 1.00 92.38 97 ALA A N 1
ATOM 754 C CA . ALA A 1 97 ? -3.883 -2.673 3.923 1.00 92.38 97 ALA A CA 1
ATOM 755 C C . ALA A 1 97 ? -3.831 -1.652 5.069 1.00 92.38 97 ALA A C 1
ATOM 757 O O . ALA A 1 97 ? -4.433 -1.865 6.125 1.00 92.38 97 ALA A O 1
ATOM 758 N N . ILE A 1 98 ? -3.113 -0.545 4.860 1.00 89.62 98 ILE A N 1
ATOM 759 C CA . ILE A 1 98 ? -2.897 0.462 5.909 1.00 89.62 98 ILE A CA 1
ATOM 760 C C . ILE A 1 98 ? -3.975 1.557 5.888 1.00 89.62 98 ILE A C 1
ATOM 762 O O . ILE A 1 98 ? -4.454 1.981 6.940 1.00 89.62 98 ILE A O 1
ATOM 766 N N . ALA A 1 99 ? -4.384 1.992 4.697 1.00 78.62 99 ALA A N 1
ATOM 767 C CA . ALA A 1 99 ? -5.363 3.053 4.480 1.00 78.62 99 ALA A CA 1
ATOM 768 C C . ALA A 1 99 ? -6.043 2.874 3.109 1.00 78.62 99 ALA A C 1
ATOM 770 O O . ALA A 1 99 ? -5.472 2.216 2.233 1.00 78.62 99 ALA A O 1
ATOM 771 N N . PRO A 1 100 ? -7.234 3.463 2.882 1.00 72.25 100 PRO A N 1
ATOM 772 C CA . PRO A 1 100 ? -7.853 3.443 1.565 1.00 72.25 100 PRO A CA 1
ATOM 773 C C . PRO A 1 100 ? -7.009 4.236 0.568 1.00 72.25 100 PRO A C 1
ATOM 775 O O . PRO A 1 100 ? -6.539 5.336 0.867 1.00 72.25 100 PRO A O 1
ATOM 778 N N . TRP A 1 101 ? -6.903 3.733 -0.659 1.00 69.56 101 TRP A N 1
ATOM 779 C CA . TRP A 1 101 ? -6.460 4.562 -1.771 1.00 69.56 101 TRP A CA 1
ATOM 780 C C . TRP A 1 101 ? -7.582 5.531 -2.145 1.00 69.56 101 TRP A C 1
ATOM 782 O O . TRP A 1 101 ? -8.664 5.120 -2.558 1.00 69.56 101 TRP A O 1
ATOM 792 N N . VAL A 1 102 ? -7.340 6.830 -1.959 1.00 63.97 102 VAL A N 1
ATOM 793 C CA . VAL A 1 102 ? -8.357 7.875 -2.179 1.00 63.97 102 VAL A CA 1
ATOM 794 C C . VAL A 1 102 ? -8.416 8.333 -3.644 1.00 63.97 102 VAL A C 1
ATOM 796 O O . VAL A 1 102 ? -9.306 9.107 -3.977 1.00 63.97 102 VAL A O 1
ATOM 799 N N . GLY A 1 103 ? -7.519 7.829 -4.505 1.00 60.56 103 GLY A N 1
ATOM 800 C CA . GLY A 1 103 ? -7.610 7.848 -5.970 1.00 60.56 103 GLY A CA 1
ATOM 801 C C . GLY A 1 103 ? -8.361 9.031 -6.579 1.00 60.56 103 GLY A C 1
ATOM 802 O O . GLY A 1 103 ? -9.565 8.937 -6.802 1.00 60.56 103 GLY A O 1
ATOM 803 N N . GLN A 1 104 ? -7.679 10.138 -6.885 1.00 60.84 104 GLN A N 1
ATOM 804 C CA . GLN A 1 104 ? -8.295 11.238 -7.639 1.00 60.84 104 GLN A CA 1
ATOM 805 C C . GLN A 1 104 ? -7.754 11.272 -9.061 1.00 60.84 104 GLN A C 1
ATOM 807 O O . GLN A 1 104 ? -6.571 11.518 -9.269 1.00 60.84 104 GLN A O 1
ATOM 812 N N . VAL A 1 105 ? -8.641 11.108 -10.043 1.00 61.09 105 VAL A N 1
ATOM 813 C CA . VAL A 1 105 ? -8.310 11.407 -11.438 1.00 61.09 105 VAL A CA 1
ATOM 814 C C . VAL A 1 105 ? -8.266 12.923 -11.587 1.00 61.09 105 VAL A C 1
ATOM 816 O O . VAL A 1 105 ? -9.277 13.603 -11.405 1.00 61.09 105 VAL A O 1
ATOM 819 N N . ARG A 1 106 ? -7.092 13.464 -11.897 1.00 64.06 106 ARG A N 1
ATOM 820 C CA . ARG A 1 106 ? -6.934 14.867 -12.290 1.00 64.06 106 ARG A CA 1
ATOM 821 C C . ARG A 1 106 ? -6.739 14.950 -13.805 1.00 64.06 106 ARG A C 1
ATOM 823 O O . ARG A 1 106 ? -6.471 13.946 -14.458 1.00 64.06 106 ARG A O 1
ATOM 830 N N . ALA A 1 107 ? -6.872 16.143 -14.373 1.00 67.75 107 ALA A N 1
ATOM 831 C CA . ALA A 1 107 ? -6.392 16.380 -15.730 1.00 67.75 107 ALA A CA 1
ATOM 832 C C . ALA A 1 107 ? -4.860 16.515 -15.710 1.00 67.75 107 ALA A C 1
ATOM 834 O O . ALA A 1 107 ? -4.307 17.124 -14.793 1.00 67.75 107 ALA A O 1
ATOM 835 N N . GLN A 1 108 ? -4.177 15.950 -16.705 1.00 69.00 108 GLN A N 1
ATOM 836 C CA . GLN A 1 108 ? -2.748 16.184 -16.909 1.00 69.00 108 GLN A CA 1
ATOM 837 C C . GLN A 1 108 ? -2.537 17.644 -17.335 1.00 69.00 108 GLN A C 1
ATOM 839 O O . GLN A 1 108 ? -3.263 18.150 -18.191 1.00 69.00 108 GLN A O 1
ATOM 844 N N . HIS A 1 109 ? -1.558 18.325 -16.737 1.00 77.38 109 HIS A N 1
ATOM 845 C CA . HIS A 1 109 ? -1.278 19.746 -16.997 1.00 77.38 109 HIS A CA 1
ATOM 846 C C . HIS A 1 109 ? 0.090 19.986 -17.641 1.00 77.38 109 HIS A C 1
ATOM 848 O O . HIS A 1 109 ? 0.459 21.133 -17.887 1.00 77.38 109 HIS A O 1
ATOM 854 N N . ARG A 1 110 ? 0.854 18.922 -17.898 1.00 82.38 110 ARG A N 1
ATOM 855 C CA . ARG A 1 110 ? 2.175 19.016 -18.509 1.00 82.38 110 ARG A CA 1
ATOM 856 C C . ARG A 1 110 ? 2.078 19.457 -19.969 1.00 82.38 110 ARG A C 1
ATOM 858 O O . ARG A 1 110 ? 1.304 18.895 -20.742 1.00 82.38 110 ARG A O 1
ATOM 865 N N . THR A 1 111 ? 2.913 20.420 -20.346 1.00 82.19 111 THR A N 1
ATOM 866 C CA . THR A 1 111 ? 3.078 20.875 -21.736 1.00 82.19 111 THR A CA 1
ATOM 867 C C . THR A 1 111 ? 4.443 20.504 -22.312 1.00 82.19 111 THR A C 1
ATOM 869 O O . THR A 1 111 ? 4.601 20.412 -23.530 1.00 82.19 111 THR A O 1
ATOM 872 N N . LEU A 1 112 ? 5.429 20.246 -21.448 1.00 84.75 112 LEU A N 1
ATOM 873 C CA . LEU A 1 112 ? 6.758 19.801 -21.847 1.00 84.75 112 LEU A CA 1
ATOM 874 C C . LEU A 1 112 ? 6.747 18.351 -22.363 1.00 84.75 112 LEU A C 1
ATOM 876 O O . LEU A 1 112 ? 5.994 17.519 -21.847 1.00 84.75 112 LEU A O 1
ATOM 880 N N . PRO A 1 113 ? 7.646 17.994 -23.303 1.00 87.31 113 PRO A N 1
ATOM 881 C CA . PRO A 1 113 ? 7.821 16.608 -23.722 1.00 87.31 113 PRO A CA 1
ATOM 882 C C . PRO A 1 113 ? 8.063 15.674 -22.532 1.00 87.31 113 PRO A C 1
ATOM 884 O O . PRO A 1 113 ? 8.713 16.047 -21.544 1.00 87.31 113 PRO A O 1
ATOM 887 N N . GLN A 1 114 ? 7.531 14.457 -22.628 1.00 90.75 114 GLN A N 1
ATOM 888 C CA . GLN A 1 114 ? 7.832 13.406 -21.665 1.00 90.75 114 GLN A CA 1
ATOM 889 C C . GLN A 1 114 ? 9.236 12.842 -21.939 1.00 90.75 114 GLN A C 1
ATOM 891 O O . GLN A 1 114 ? 9.563 12.590 -23.100 1.00 90.75 114 GLN A O 1
ATOM 896 N N . PRO A 1 115 ? 10.068 12.645 -20.904 1.00 91.31 115 PRO A N 1
ATOM 897 C CA . PRO A 1 115 ? 11.325 11.921 -21.031 1.00 91.31 115 PRO A CA 1
ATOM 898 C C . PRO A 1 115 ? 11.112 10.483 -21.521 1.00 91.31 115 PRO A C 1
ATOM 900 O O . PRO A 1 115 ? 10.267 9.760 -20.987 1.00 91.31 115 PRO A O 1
ATOM 903 N N . ASP A 1 116 ? 11.931 10.064 -22.483 1.00 93.69 116 ASP A N 1
ATOM 904 C CA . ASP A 1 116 ? 11.969 8.698 -23.005 1.00 93.69 116 ASP A CA 1
ATOM 905 C C . ASP A 1 116 ? 13.246 7.976 -22.534 1.00 93.69 116 ASP A C 1
ATOM 907 O O . ASP A 1 116 ? 14.304 8.585 -22.367 1.00 93.69 116 ASP A O 1
ATOM 911 N N . TYR A 1 117 ? 13.158 6.659 -22.354 1.00 94.38 117 TYR A N 1
ATOM 912 C CA . TYR A 1 117 ? 14.282 5.761 -22.092 1.00 94.38 117 TYR A CA 1
ATOM 913 C C . TYR A 1 117 ? 14.157 4.513 -22.958 1.00 94.38 117 TYR A C 1
ATOM 915 O O . TYR A 1 117 ? 13.109 3.874 -22.992 1.00 94.38 117 TYR A O 1
ATOM 923 N N . VAL A 1 118 ? 15.228 4.138 -23.653 1.00 96.06 118 VAL A N 1
ATOM 924 C CA . VAL A 1 118 ? 15.250 2.915 -24.463 1.00 96.06 118 VAL A CA 1
ATOM 925 C C . VAL A 1 118 ? 15.837 1.786 -23.629 1.00 96.06 118 VAL A C 1
ATOM 927 O O . VAL A 1 118 ? 17.040 1.765 -23.387 1.00 96.06 118 VAL A O 1
ATOM 930 N N . LEU A 1 119 ? 14.987 0.846 -23.223 1.00 96.31 119 LEU A N 1
ATOM 931 C CA . LEU A 1 119 ? 15.388 -0.380 -22.547 1.00 96.31 119 LEU A CA 1
ATOM 932 C C . LEU A 1 119 ? 15.745 -1.443 -23.590 1.00 96.31 119 LEU A C 1
ATOM 934 O O . LEU A 1 119 ? 14.874 -1.910 -24.333 1.00 96.31 119 LEU A O 1
ATOM 938 N N . LYS A 1 120 ? 17.023 -1.815 -23.669 1.00 97.75 120 LYS A N 1
ATOM 939 C CA . LYS A 1 120 ? 17.530 -2.757 -24.669 1.00 97.75 120 LYS A CA 1
ATOM 940 C C . LYS A 1 120 ? 16.937 -4.148 -24.496 1.00 97.75 120 LYS A C 1
ATOM 942 O O . LYS A 1 120 ? 16.469 -4.523 -23.421 1.00 97.75 120 LYS A O 1
ATOM 947 N N . ALA A 1 121 ? 16.936 -4.914 -25.581 1.00 97.06 121 ALA A N 1
ATOM 948 C CA . ALA A 1 121 ? 16.542 -6.319 -25.563 1.00 97.06 121 ALA A CA 1
ATOM 949 C C . ALA A 1 121 ? 17.274 -7.096 -24.450 1.00 97.06 121 ALA A C 1
ATOM 951 O O . ALA A 1 121 ? 18.503 -7.075 -24.385 1.00 97.06 121 ALA A O 1
ATOM 952 N N . GLY A 1 122 ? 16.528 -7.782 -23.580 1.00 94.69 122 GLY A N 1
ATOM 953 C CA . GLY A 1 122 ? 17.092 -8.528 -22.449 1.00 94.69 122 GLY A CA 1
ATOM 954 C C . GLY A 1 122 ? 17.676 -7.674 -21.313 1.00 94.69 122 GLY A C 1
ATOM 955 O O . GLY A 1 122 ? 18.187 -8.239 -20.347 1.00 94.69 122 GLY A O 1
ATOM 956 N N . GLU A 1 123 ? 17.639 -6.341 -21.411 1.00 97.00 123 GLU A N 1
ATOM 957 C CA . GLU A 1 123 ? 18.192 -5.446 -20.393 1.00 97.00 123 GLU A CA 1
ATOM 958 C C . GLU A 1 123 ? 17.294 -5.382 -19.155 1.00 97.00 123 GLU A C 1
ATOM 960 O O . GLU A 1 123 ? 16.065 -5.503 -19.217 1.00 97.00 123 GLU A O 1
ATOM 965 N N . VAL A 1 124 ? 17.940 -5.138 -18.019 1.00 96.44 124 VAL A N 1
ATOM 966 C CA . VAL A 1 124 ? 17.299 -4.827 -16.751 1.00 96.44 124 VAL A CA 1
ATOM 967 C C . VAL A 1 124 ? 17.640 -3.390 -16.369 1.00 96.44 124 VAL A C 1
ATOM 969 O O . VAL A 1 124 ? 18.805 -3.063 -16.149 1.00 96.44 124 VAL A O 1
ATOM 972 N N . LEU A 1 125 ? 16.619 -2.543 -16.257 1.00 96.31 125 LEU A N 1
ATOM 973 C CA . LEU A 1 125 ? 16.749 -1.220 -15.660 1.00 96.31 125 LEU A CA 1
ATOM 974 C C . LEU A 1 125 ? 16.499 -1.328 -14.156 1.00 96.31 125 LEU A C 1
ATOM 976 O O . LEU A 1 125 ? 15.360 -1.506 -13.730 1.00 96.31 125 LEU A O 1
ATOM 980 N N . SER A 1 126 ? 17.564 -1.193 -13.369 1.00 95.62 126 SER A N 1
ATOM 981 C CA . SER A 1 126 ? 17.512 -1.204 -11.905 1.00 95.62 126 SER A CA 1
ATOM 982 C C . SER A 1 126 ? 17.525 0.208 -11.328 1.00 95.62 126 SER A C 1
ATOM 984 O O . SER A 1 126 ? 18.350 1.041 -11.711 1.00 95.62 126 SER A O 1
ATOM 986 N N . LEU A 1 127 ? 16.637 0.449 -10.369 1.00 94.38 127 LEU A N 1
ATOM 987 C CA . LEU A 1 127 ? 16.584 1.653 -9.550 1.00 94.38 127 LEU A CA 1
ATOM 988 C C . LEU A 1 127 ? 16.714 1.246 -8.092 1.00 94.38 127 LEU A C 1
ATOM 990 O O . LEU A 1 127 ? 15.988 0.355 -7.654 1.00 94.38 127 LEU A O 1
ATOM 994 N N . SER A 1 128 ? 17.597 1.910 -7.352 1.00 93.50 128 SER A N 1
ATOM 995 C CA . SER A 1 128 ? 17.795 1.649 -5.930 1.00 93.50 128 SER A CA 1
ATOM 996 C C . SER A 1 128 ? 17.739 2.936 -5.130 1.00 93.50 128 SER A C 1
ATOM 998 O O . SER A 1 128 ? 18.309 3.946 -5.541 1.00 93.50 128 SER A O 1
ATOM 1000 N N . TRP A 1 129 ? 17.107 2.877 -3.965 1.00 92.06 129 TRP A N 1
ATOM 1001 C CA . TRP A 1 129 ? 17.085 3.974 -3.006 1.00 92.06 129 TRP A CA 1
ATOM 1002 C C . TRP A 1 129 ? 17.106 3.435 -1.581 1.00 92.06 129 TRP A C 1
ATOM 1004 O O . TRP A 1 129 ? 16.845 2.260 -1.327 1.00 92.06 129 TRP A O 1
ATOM 1014 N N . HIS A 1 130 ? 17.427 4.328 -0.655 1.00 91.31 130 HIS A N 1
ATOM 1015 C CA . HIS A 1 130 ? 17.486 4.050 0.768 1.00 91.31 130 HIS A CA 1
ATOM 1016 C C . HIS A 1 130 ? 16.393 4.833 1.492 1.00 91.31 130 HIS A C 1
ATOM 1018 O O . HIS A 1 130 ? 16.188 6.000 1.158 1.00 91.31 130 HIS A O 1
ATOM 1024 N N . THR A 1 131 ? 15.708 4.242 2.467 1.00 90.69 131 THR A N 1
ATOM 1025 C CA . THR A 1 131 ? 14.665 4.921 3.249 1.00 90.69 131 THR A CA 1
ATOM 1026 C C . THR A 1 131 ? 14.968 4.963 4.737 1.00 90.69 131 THR A C 1
ATOM 1028 O O . THR A 1 131 ? 15.495 4.006 5.294 1.00 90.69 131 THR A O 1
ATOM 1031 N N . ASP A 1 132 ? 14.527 6.045 5.384 1.00 88.19 132 ASP A N 1
ATOM 1032 C CA . ASP A 1 132 ? 14.564 6.201 6.837 1.00 88.19 132 ASP A CA 1
ATOM 1033 C C . ASP A 1 132 ? 13.181 5.974 7.466 1.00 88.19 132 ASP A C 1
ATOM 1035 O O . ASP A 1 132 ? 12.154 6.517 7.024 1.00 88.19 132 ASP A O 1
ATOM 1039 N N . GLY A 1 133 ? 13.172 5.239 8.572 1.00 88.69 133 GLY A N 1
ATOM 1040 C CA . GLY A 1 133 ? 11.992 4.885 9.343 1.00 88.69 133 GLY A CA 1
ATOM 1041 C C . GLY A 1 133 ? 11.126 3.827 8.664 1.00 88.69 133 GLY A C 1
ATOM 1042 O O . GLY A 1 133 ? 11.560 3.048 7.817 1.00 88.69 133 GLY A O 1
ATOM 1043 N N . ARG A 1 134 ? 9.851 3.804 9.045 1.00 89.69 134 ARG A N 1
ATOM 1044 C CA . ARG A 1 134 ? 8.868 2.803 8.619 1.00 89.69 134 ARG A CA 1
ATOM 1045 C C . ARG A 1 134 ? 8.223 3.135 7.279 1.00 89.69 134 ARG A C 1
ATOM 1047 O O . ARG A 1 134 ? 7.010 3.117 7.152 1.00 89.69 134 ARG A O 1
ATOM 1054 N N . ARG A 1 135 ? 9.026 3.421 6.256 1.00 89.88 135 ARG A N 1
ATOM 1055 C CA . ARG A 1 135 ? 8.537 3.682 4.893 1.00 89.88 135 ARG A CA 1
ATOM 1056 C C . ARG A 1 135 ? 9.394 2.961 3.865 1.00 89.88 135 ARG A C 1
ATOM 1058 O O . ARG A 1 135 ? 10.601 2.837 4.048 1.00 89.88 135 ARG A O 1
ATOM 1065 N N . LEU A 1 136 ? 8.792 2.562 2.749 1.00 90.56 136 LEU A N 1
ATOM 1066 C CA . LEU A 1 136 ? 9.504 1.901 1.645 1.00 90.56 136 LEU A CA 1
ATOM 1067 C C . LEU A 1 136 ? 9.806 2.840 0.471 1.00 90.56 136 LEU A C 1
ATOM 1069 O O . LEU A 1 136 ? 10.454 2.446 -0.494 1.00 90.56 136 LEU A O 1
ATOM 1073 N N . LYS A 1 137 ? 9.392 4.109 0.541 1.00 88.31 137 LYS A N 1
ATOM 1074 C CA . LYS A 1 137 ? 9.685 5.091 -0.504 1.00 88.31 137 LYS A CA 1
ATOM 1075 C C . LYS A 1 137 ? 9.724 6.520 0.035 1.00 88.31 137 LYS A C 1
ATOM 1077 O O . LYS A 1 137 ? 8.938 6.893 0.905 1.00 88.31 137 LYS A O 1
ATOM 1082 N N . ASN A 1 138 ? 10.638 7.327 -0.509 1.00 81.12 138 ASN A N 1
ATOM 1083 C CA . ASN A 1 138 ? 10.870 8.707 -0.063 1.00 81.12 138 ASN A CA 1
ATOM 1084 C C . ASN A 1 138 ? 10.141 9.750 -0.909 1.00 81.12 138 ASN A C 1
ATOM 1086 O O . ASN A 1 138 ? 9.700 10.773 -0.388 1.00 81.12 138 ASN A O 1
ATOM 1090 N N . ARG A 1 139 ? 10.041 9.514 -2.220 1.00 78.44 139 ARG A N 1
ATOM 1091 C CA . ARG A 1 139 ? 9.574 10.507 -3.188 1.00 78.44 139 ARG A CA 1
ATOM 1092 C C . ARG A 1 139 ? 8.214 10.125 -3.747 1.00 78.44 139 ARG A C 1
ATOM 1094 O O . ARG A 1 139 ? 8.086 9.082 -4.365 1.00 78.44 139 ARG A O 1
ATOM 1101 N N . VAL A 1 140 ? 7.215 10.988 -3.601 1.00 74.50 140 VAL A N 1
ATOM 1102 C CA . VAL A 1 140 ? 5.894 10.822 -4.226 1.00 74.50 140 VAL A CA 1
ATOM 1103 C C . VAL A 1 140 ? 5.576 12.100 -4.989 1.00 74.50 140 VAL A C 1
ATOM 1105 O O . VAL A 1 140 ? 5.570 13.174 -4.395 1.00 74.50 140 VAL A O 1
ATOM 1108 N N . THR A 1 141 ? 5.348 12.001 -6.296 1.00 68.56 141 THR A N 1
ATOM 1109 C CA . THR A 1 141 ? 5.018 13.163 -7.144 1.00 68.56 141 THR A CA 1
ATOM 1110 C C . THR A 1 141 ? 3.524 13.287 -7.413 1.00 68.56 141 THR A C 1
ATOM 1112 O O . THR A 1 141 ? 3.034 14.395 -7.591 1.00 68.56 141 THR A O 1
ATOM 1115 N N . ASP A 1 142 ? 2.783 12.178 -7.357 1.00 73.75 142 ASP A N 1
ATOM 1116 C CA . ASP A 1 142 ? 1.323 12.191 -7.413 1.00 73.75 142 ASP A CA 1
ATOM 1117 C C . ASP A 1 142 ? 0.715 11.319 -6.302 1.00 73.75 142 ASP A C 1
ATOM 1119 O O . ASP A 1 142 ? 0.461 10.128 -6.505 1.00 73.75 142 ASP A O 1
ATOM 1123 N N . PRO A 1 143 ? 0.452 11.890 -5.113 1.00 69.44 143 PRO A N 1
ATOM 1124 C CA . PRO A 1 143 ? -0.124 11.144 -3.995 1.00 69.44 143 PRO A CA 1
ATOM 1125 C C . PRO A 1 143 ? -1.563 10.675 -4.258 1.00 69.44 143 PRO A C 1
ATOM 1127 O O . PRO A 1 143 ? -2.092 9.884 -3.482 1.00 69.44 143 PRO A O 1
ATOM 1130 N N . ASN A 1 144 ? -2.211 11.142 -5.333 1.00 73.75 144 ASN A N 1
ATOM 1131 C CA . ASN A 1 144 ? -3.540 10.666 -5.710 1.00 73.75 144 ASN A CA 1
ATOM 1132 C C . ASN A 1 144 ? -3.487 9.411 -6.585 1.00 73.75 144 ASN A C 1
ATOM 1134 O O . ASN A 1 144 ? -4.481 8.694 -6.639 1.00 73.75 144 ASN A O 1
ATOM 1138 N N . SER A 1 145 ? -2.352 9.119 -7.223 1.00 74.19 145 SER A N 1
ATOM 1139 C CA . SER A 1 145 ? -2.188 7.959 -8.113 1.00 74.19 145 SER A CA 1
ATOM 1140 C C . SER A 1 145 ? -1.169 6.940 -7.607 1.00 74.19 145 SER A C 1
ATOM 1142 O O . SER A 1 145 ? -1.119 5.831 -8.129 1.00 74.19 145 SER A O 1
ATOM 1144 N N . VAL A 1 146 ? -0.373 7.295 -6.593 1.00 84.38 146 VAL A N 1
ATOM 1145 C CA . VAL A 1 146 ? 0.713 6.461 -6.070 1.00 84.38 146 VAL A CA 1
ATOM 1146 C C . VAL A 1 146 ? 0.477 6.120 -4.604 1.00 84.38 146 VAL A C 1
ATOM 1148 O O . VAL A 1 146 ? 0.325 7.013 -3.770 1.00 84.38 146 VAL A O 1
ATOM 1151 N N . GLN A 1 147 ? 0.498 4.828 -4.274 1.00 87.00 147 GLN A N 1
ATOM 1152 C CA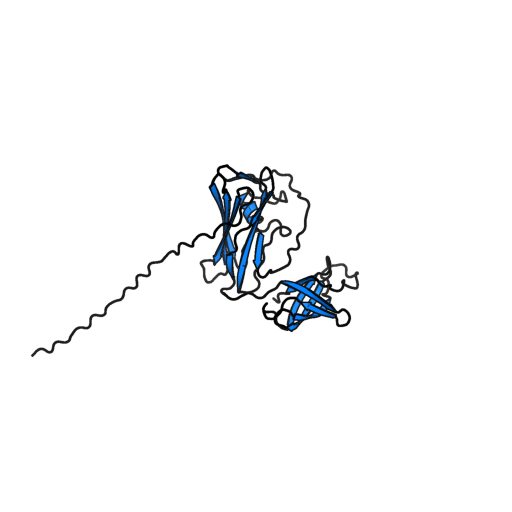 . GLN A 1 147 ? 0.452 4.372 -2.884 1.00 87.00 147 GLN A CA 1
ATOM 1153 C C . GLN A 1 147 ? 1.855 4.356 -2.273 1.00 87.00 147 GLN A C 1
ATOM 1155 O O . GLN A 1 147 ? 2.788 3.794 -2.840 1.00 87.00 147 GLN A O 1
ATOM 1160 N N . ASN A 1 148 ? 2.009 4.975 -1.106 1.00 87.31 148 ASN A N 1
ATOM 1161 C CA . ASN A 1 148 ? 3.241 4.928 -0.324 1.00 87.31 148 ASN A CA 1
ATOM 1162 C C . ASN A 1 148 ? 2.889 4.966 1.170 1.00 87.31 148 ASN A C 1
ATOM 1164 O O . ASN A 1 148 ? 2.873 6.049 1.762 1.00 87.31 148 ASN A O 1
ATOM 1168 N N . PRO A 1 149 ? 2.501 3.824 1.759 1.00 86.25 149 PRO A N 1
ATOM 1169 C CA . PRO A 1 149 ? 2.092 3.793 3.149 1.00 86.25 149 PRO A CA 1
ATOM 1170 C C . PRO A 1 149 ? 3.294 3.956 4.091 1.00 86.25 149 PRO A C 1
ATOM 1172 O O . PRO A 1 149 ? 4.382 3.434 3.843 1.00 86.25 149 PRO A O 1
ATOM 1175 N N . ASP A 1 150 ? 3.059 4.657 5.197 1.00 88.75 150 ASP A N 1
ATOM 1176 C CA . ASP A 1 150 ? 3.896 4.598 6.397 1.00 88.75 150 ASP A CA 1
ATOM 1177 C C . ASP A 1 150 ? 3.384 3.441 7.262 1.00 88.75 150 ASP A C 1
ATOM 1179 O O . ASP A 1 150 ? 2.171 3.326 7.454 1.00 88.75 150 ASP A O 1
ATOM 1183 N N . PHE A 1 151 ? 4.266 2.559 7.730 1.00 92.12 151 PHE A N 1
ATOM 1184 C CA . PHE A 1 151 ? 3.891 1.325 8.421 1.00 92.12 151 PHE A CA 1
ATOM 1185 C C . PHE A 1 151 ? 3.715 1.599 9.922 1.00 92.12 151 PHE A C 1
ATOM 1187 O O . PHE A 1 151 ? 4.699 1.753 10.651 1.00 92.12 151 PHE A O 1
ATOM 1194 N N . PRO A 1 152 ? 2.473 1.636 10.439 1.00 92.31 152 PRO A N 1
ATOM 1195 C CA . PRO A 1 152 ? 2.230 2.153 11.783 1.00 92.31 152 PRO A CA 1
ATOM 1196 C C . PRO A 1 152 ? 2.573 1.149 12.887 1.00 92.31 152 PRO A C 1
ATOM 1198 O O . PRO A 1 152 ? 2.914 1.541 14.003 1.00 92.31 152 PRO A O 1
ATOM 1201 N N . PHE A 1 153 ? 2.513 -0.148 12.584 1.00 93.56 153 PHE A N 1
ATOM 1202 C CA . PHE A 1 153 ? 2.745 -1.216 13.548 1.00 93.56 153 PHE A CA 1
ATOM 1203 C C . PHE A 1 153 ? 3.897 -2.112 13.098 1.00 93.56 153 PHE A C 1
ATOM 1205 O O . PHE A 1 153 ? 4.085 -2.322 11.902 1.00 93.56 153 PHE A O 1
ATOM 1212 N N . PRO A 1 154 ? 4.674 -2.661 14.043 1.00 92.94 154 PRO A N 1
ATOM 1213 C CA . PRO A 1 154 ? 5.654 -3.677 13.712 1.00 92.94 154 PRO A CA 1
ATOM 1214 C C . PRO A 1 154 ? 4.942 -4.975 13.305 1.00 92.94 154 PRO A C 1
ATOM 1216 O O . PRO A 1 154 ? 3.886 -5.323 13.847 1.00 92.94 154 PRO A O 1
ATOM 1219 N N . GLY A 1 155 ? 5.539 -5.708 12.375 1.00 93.69 155 GLY A N 1
ATOM 1220 C CA . GLY A 1 155 ? 5.034 -6.992 11.910 1.00 93.69 155 GLY A CA 1
ATOM 1221 C C . GLY A 1 155 ? 5.561 -7.369 10.533 1.00 93.69 155 GLY A C 1
ATOM 1222 O O . GLY A 1 155 ? 6.276 -6.605 9.887 1.00 93.69 155 GLY A O 1
ATOM 1223 N N . LEU A 1 156 ? 5.186 -8.560 10.085 1.00 94.88 156 LEU A N 1
ATOM 1224 C CA . LEU A 1 156 ? 5.522 -9.092 8.777 1.00 94.88 156 LEU A CA 1
ATOM 1225 C C . LEU A 1 156 ? 4.417 -8.744 7.774 1.00 94.88 156 LEU A C 1
ATOM 1227 O O . LEU A 1 156 ? 3.316 -9.293 7.835 1.00 94.88 156 LEU A O 1
ATOM 1231 N N . TYR A 1 157 ? 4.717 -7.822 6.866 1.00 94.94 157 TYR A N 1
ATOM 1232 C CA . TYR A 1 157 ? 3.807 -7.373 5.818 1.00 94.94 157 TYR A CA 1
ATOM 1233 C C . TYR A 1 157 ? 4.082 -8.127 4.521 1.00 94.94 157 TYR A C 1
ATOM 1235 O O . TYR A 1 157 ? 5.237 -8.334 4.152 1.00 94.94 157 TYR A O 1
ATOM 1243 N N . SER A 1 158 ? 3.024 -8.496 3.807 1.00 95.19 158 SER A N 1
ATOM 1244 C CA . SER A 1 158 ? 3.128 -8.852 2.391 1.00 95.19 158 SER A CA 1
ATOM 1245 C C . SER A 1 158 ? 3.167 -7.558 1.585 1.00 95.19 158 SER A C 1
ATOM 1247 O O . SER A 1 158 ? 2.342 -6.672 1.815 1.00 95.19 158 SER A O 1
ATOM 1249 N N . VAL A 1 159 ? 4.150 -7.417 0.697 1.00 95.19 159 VAL A N 1
ATOM 1250 C CA . VAL A 1 159 ? 4.385 -6.197 -0.080 1.00 95.19 159 VAL A CA 1
ATOM 1251 C C . VAL A 1 159 ? 4.483 -6.519 -1.565 1.00 95.19 159 VAL A C 1
ATOM 1253 O O . VAL A 1 159 ? 5.153 -7.468 -1.972 1.00 95.19 159 VAL A O 1
ATOM 1256 N N . HIS A 1 160 ? 3.859 -5.673 -2.380 1.00 95.44 160 HIS A N 1
ATOM 1257 C CA . HIS A 1 160 ? 4.016 -5.651 -3.828 1.00 95.44 160 HIS A CA 1
ATOM 1258 C C . HIS A 1 160 ? 4.348 -4.241 -4.309 1.00 95.44 160 HIS A C 1
ATOM 1260 O O . HIS A 1 160 ? 3.865 -3.252 -3.758 1.00 95.44 160 HIS A O 1
ATOM 1266 N N . ALA A 1 161 ? 5.112 -4.160 -5.392 1.00 95.62 161 ALA A N 1
ATOM 1267 C CA . ALA A 1 161 ? 5.258 -2.946 -6.172 1.00 95.62 161 ALA A CA 1
ATOM 1268 C C . ALA A 1 161 ? 4.330 -2.994 -7.390 1.00 95.62 161 ALA A C 1
ATOM 1270 O O . ALA A 1 161 ? 4.236 -4.026 -8.063 1.00 95.62 161 ALA A O 1
ATOM 1271 N N . THR A 1 162 ? 3.690 -1.874 -7.711 1.00 94.62 162 THR A N 1
ATOM 1272 C CA . THR A 1 162 ? 3.013 -1.665 -8.995 1.00 94.62 162 THR A CA 1
ATOM 1273 C C . THR A 1 162 ? 3.507 -0.391 -9.654 1.00 94.62 162 THR A C 1
ATOM 1275 O O . THR A 1 162 ? 3.746 0.614 -8.993 1.00 94.62 162 THR A O 1
ATOM 1278 N N . VAL A 1 163 ? 3.691 -0.410 -10.970 1.00 92.94 163 VAL A N 1
ATOM 1279 C CA . VAL A 1 163 ? 4.108 0.780 -11.720 1.00 92.94 163 VAL A CA 1
ATOM 1280 C C . VAL A 1 163 ? 3.419 0.816 -13.073 1.00 92.94 163 VAL A C 1
ATOM 1282 O O . VAL A 1 163 ? 3.388 -0.174 -13.806 1.00 92.94 163 VAL A O 1
ATOM 1285 N N . ARG A 1 164 ? 2.852 1.974 -13.406 1.00 91.50 164 ARG A N 1
ATOM 1286 C CA . ARG A 1 164 ? 2.327 2.245 -14.741 1.00 91.50 164 ARG A CA 1
ATOM 1287 C C . ARG A 1 164 ? 3.444 2.848 -15.581 1.00 91.50 164 ARG A C 1
ATOM 1289 O O . ARG A 1 164 ? 4.029 3.849 -15.186 1.00 91.50 164 ARG A O 1
ATOM 1296 N N . ILE A 1 165 ? 3.720 2.257 -16.737 1.00 89.00 165 ILE A N 1
ATOM 1297 C CA . ILE A 1 165 ? 4.727 2.764 -17.675 1.00 89.00 165 ILE A CA 1
ATOM 1298 C C . ILE A 1 165 ? 4.075 2.929 -19.042 1.00 89.00 165 ILE A C 1
ATOM 1300 O O . ILE A 1 165 ? 3.409 2.017 -19.536 1.00 89.00 165 ILE A O 1
ATOM 1304 N N . ASN A 1 166 ? 4.270 4.087 -19.669 1.00 90.00 166 ASN A N 1
ATOM 1305 C CA . ASN A 1 166 ? 3.804 4.305 -21.030 1.00 90.00 166 ASN A CA 1
ATOM 1306 C C . ASN A 1 166 ? 4.831 3.745 -22.019 1.00 90.00 166 ASN A C 1
ATOM 1308 O O . ASN A 1 166 ? 6.028 4.004 -21.916 1.00 90.00 166 ASN A O 1
ATOM 1312 N N . ARG A 1 167 ? 4.356 2.974 -22.993 1.00 87.50 167 ARG A N 1
ATOM 1313 C CA . ARG A 1 167 ? 5.093 2.599 -24.203 1.00 87.50 167 ARG A CA 1
ATOM 1314 C C . ARG A 1 167 ? 4.561 3.425 -25.374 1.00 87.50 167 ARG A C 1
ATOM 1316 O O . ARG A 1 167 ? 3.566 4.137 -25.249 1.00 87.50 167 ARG A O 1
ATOM 1323 N N . ALA A 1 168 ? 5.224 3.326 -26.523 1.00 82.31 168 ALA A N 1
ATOM 1324 C CA . ALA A 1 168 ? 4.812 4.040 -27.732 1.00 82.31 168 ALA A CA 1
ATOM 1325 C C . ALA A 1 168 ? 3.390 3.675 -28.204 1.00 82.31 168 ALA A C 1
ATOM 1327 O O . ALA A 1 168 ? 2.705 4.514 -28.780 1.00 82.31 168 ALA A O 1
ATOM 1328 N N . ASP A 1 169 ? 2.965 2.431 -27.973 1.00 83.12 169 ASP A N 1
ATOM 1329 C CA . ASP A 1 169 ? 1.704 1.854 -28.444 1.00 83.12 169 ASP A CA 1
ATOM 1330 C C . ASP A 1 169 ? 0.605 1.818 -27.372 1.00 83.12 169 ASP A C 1
ATOM 1332 O O . ASP A 1 169 ? -0.575 1.955 -27.694 1.00 83.12 169 ASP A O 1
ATOM 1336 N N . ARG A 1 170 ? 0.970 1.625 -26.099 1.00 89.56 170 ARG A N 1
ATOM 1337 C CA . ARG A 1 170 ? 0.024 1.536 -24.978 1.00 89.56 170 ARG A CA 1
ATOM 1338 C C . ARG A 1 170 ? 0.684 1.813 -23.632 1.00 89.56 170 ARG A C 1
ATOM 1340 O O . ARG A 1 170 ? 1.898 1.735 -23.494 1.00 89.56 170 ARG A O 1
ATOM 1347 N N . ALA A 1 171 ? -0.126 2.028 -22.604 1.00 90.38 171 ALA A N 1
ATOM 1348 C CA . ALA A 1 171 ? 0.342 1.919 -21.227 1.00 90.38 171 ALA A CA 1
ATOM 1349 C C . ALA A 1 171 ? 0.331 0.458 -20.762 1.00 90.38 171 ALA A C 1
ATOM 1351 O O . ALA A 1 171 ? -0.582 -0.292 -21.112 1.00 90.38 171 ALA A O 1
ATOM 1352 N N . VAL A 1 172 ? 1.317 0.082 -19.954 1.00 93.25 172 VAL A N 1
ATOM 1353 C CA . VAL A 1 172 ? 1.378 -1.204 -19.248 1.00 93.25 172 VAL A CA 1
ATOM 1354 C C . VAL A 1 172 ? 1.313 -0.965 -17.744 1.00 93.25 172 VAL A C 1
ATOM 1356 O O . VAL A 1 172 ? 1.784 0.069 -17.257 1.00 93.25 172 VAL A O 1
ATOM 1359 N N . LEU A 1 173 ? 0.723 -1.907 -17.011 1.00 93.88 173 LEU A N 1
ATOM 1360 C CA . LEU A 1 173 ? 0.702 -1.892 -15.549 1.00 93.88 173 LEU A CA 1
ATOM 1361 C C . LEU A 1 173 ? 1.495 -3.094 -15.058 1.00 93.88 173 LEU A C 1
ATOM 1363 O O . LEU A 1 173 ? 1.009 -4.223 -15.069 1.00 93.88 173 LEU A O 1
ATOM 1367 N N . LEU A 1 174 ? 2.722 -2.843 -14.622 1.00 96.38 174 LEU A N 1
ATOM 1368 C CA . LEU A 1 174 ? 3.583 -3.895 -14.116 1.00 96.38 174 LEU A CA 1
ATOM 1369 C C . LEU A 1 174 ? 3.339 -4.089 -12.623 1.00 96.38 174 LEU A C 1
ATOM 1371 O O . LEU A 1 174 ? 3.155 -3.121 -11.884 1.00 96.38 174 LEU A O 1
ATOM 1375 N N . ARG A 1 175 ? 3.385 -5.344 -12.182 1.00 97.12 175 ARG A N 1
ATOM 1376 C CA . ARG A 1 175 ? 3.275 -5.743 -10.778 1.00 97.12 175 ARG A CA 1
ATOM 1377 C C . ARG A 1 175 ? 4.432 -6.671 -10.432 1.00 97.12 175 ARG A C 1
ATOM 1379 O O . ARG A 1 175 ? 4.764 -7.539 -11.234 1.00 97.12 175 ARG A O 1
ATOM 1386 N N . SER A 1 176 ? 5.040 -6.506 -9.261 1.00 97.88 176 SER A N 1
ATOM 1387 C CA . SER A 1 176 ? 6.037 -7.447 -8.749 1.00 97.88 176 SER A CA 1
ATOM 1388 C C . SER A 1 176 ? 5.370 -8.664 -8.109 1.00 97.88 176 SER A C 1
ATOM 1390 O O . SER A 1 176 ? 4.224 -8.603 -7.650 1.00 97.88 176 SER A O 1
ATOM 1392 N N . ASN A 1 177 ? 6.117 -9.759 -7.985 1.00 97.19 177 ASN A N 1
ATOM 1393 C CA . ASN A 1 177 ? 5.735 -10.804 -7.040 1.00 97.19 177 ASN A CA 1
ATOM 1394 C C . ASN A 1 177 ? 5.697 -10.261 -5.607 1.00 97.19 177 ASN A C 1
ATOM 1396 O O . ASN A 1 177 ? 6.194 -9.164 -5.321 1.00 97.19 177 ASN A O 1
ATOM 1400 N N . GLU A 1 178 ? 5.047 -11.028 -4.738 1.00 95.69 178 GLU A N 1
ATOM 1401 C CA . GLU A 1 178 ? 5.013 -10.756 -3.307 1.00 95.69 178 GLU A CA 1
ATOM 1402 C C . GLU A 1 178 ? 6.420 -10.831 -2.720 1.00 95.69 178 GLU A C 1
ATOM 1404 O O . GLU A 1 178 ? 7.199 -11.730 -3.046 1.00 95.69 178 GLU A O 1
ATOM 1409 N N . GLN A 1 179 ? 6.712 -9.914 -1.805 1.00 94.69 179 GLN A N 1
ATOM 1410 C CA . GLN A 1 179 ? 7.817 -10.055 -0.878 1.00 94.69 179 GLN A CA 1
ATOM 1411 C C . GLN A 1 179 ? 7.326 -9.842 0.553 1.00 94.69 179 GLN A C 1
ATOM 1413 O O . GLN A 1 179 ? 6.652 -8.857 0.851 1.00 94.69 179 GLN A O 1
ATOM 1418 N N . MET A 1 180 ? 7.710 -10.746 1.454 1.00 94.00 180 MET A N 1
ATOM 1419 C CA . MET A 1 180 ? 7.481 -10.565 2.885 1.00 94.00 180 MET A CA 1
ATOM 1420 C C . MET A 1 180 ? 8.517 -9.594 3.457 1.00 94.00 180 MET A C 1
ATOM 1422 O O . MET A 1 180 ? 9.723 -9.807 3.315 1.00 94.00 180 MET A O 1
ATOM 1426 N N . VAL A 1 181 ? 8.049 -8.539 4.121 1.00 91.94 181 VAL A N 1
ATOM 1427 C CA . VAL A 1 181 ? 8.880 -7.472 4.687 1.00 91.94 181 VAL A CA 1
ATOM 1428 C C . VAL A 1 181 ? 8.610 -7.359 6.180 1.00 91.94 181 VAL A C 1
ATOM 1430 O O . VAL A 1 181 ? 7.487 -7.088 6.605 1.00 91.94 181 VAL A O 1
ATOM 1433 N N . ALA A 1 182 ? 9.645 -7.581 6.989 1.00 91.38 182 ALA A N 1
ATOM 1434 C CA . ALA A 1 182 ? 9.567 -7.419 8.434 1.00 91.38 182 ALA A CA 1
ATOM 1435 C C . ALA A 1 182 ? 9.771 -5.946 8.807 1.00 91.38 182 ALA A C 1
ATOM 1437 O O . ALA A 1 182 ? 10.826 -5.376 8.534 1.00 91.38 182 ALA A O 1
ATOM 1438 N N . VAL A 1 183 ? 8.774 -5.360 9.465 1.00 90.31 183 VAL A N 1
ATOM 1439 C CA . VAL A 1 183 ? 8.786 -3.981 9.959 1.00 90.31 183 VAL A CA 1
ATOM 1440 C C . VAL A 1 183 ? 8.944 -3.975 11.474 1.00 90.31 183 VAL A C 1
ATOM 1442 O O . VAL A 1 183 ? 8.305 -4.761 12.180 1.00 90.31 183 VAL A O 1
ATOM 1445 N N . GLY A 1 184 ? 9.800 -3.095 11.998 1.00 85.44 184 GLY A N 1
ATOM 1446 C CA . GLY A 1 184 ? 10.051 -2.957 13.433 1.00 85.44 184 GLY A CA 1
ATOM 1447 C C . GLY A 1 184 ? 10.587 -4.222 14.109 1.00 85.44 184 GLY A C 1
ATOM 1448 O O . GLY A 1 184 ? 10.330 -4.429 15.293 1.00 85.44 184 GLY A O 1
ATOM 1449 N N . GLY A 1 185 ? 11.270 -5.096 13.359 1.00 79.31 185 GLY A N 1
ATOM 1450 C CA . GLY A 1 185 ? 11.899 -6.318 13.873 1.00 79.31 185 GLY A CA 1
ATOM 1451 C C . GLY A 1 185 ? 10.934 -7.404 14.365 1.00 79.31 185 GLY A C 1
ATOM 1452 O O . GLY A 1 185 ? 11.375 -8.368 14.987 1.00 79.31 185 GLY A O 1
ATOM 1453 N N . ASN A 1 186 ? 9.627 -7.276 14.109 1.00 81.19 186 ASN A N 1
ATOM 1454 C CA . ASN A 1 186 ? 8.630 -8.249 14.550 1.00 81.19 186 ASN A CA 1
ATOM 1455 C C . ASN A 1 186 ? 8.235 -9.189 13.395 1.00 81.19 186 ASN A C 1
ATOM 1457 O O . ASN A 1 186 ? 7.705 -8.713 12.392 1.00 81.19 186 ASN A O 1
ATOM 1461 N N . PRO A 1 187 ? 8.444 -10.513 13.521 1.00 83.62 187 PRO A N 1
ATOM 1462 C CA . PRO A 1 187 ? 8.094 -11.471 12.472 1.00 83.62 187 PRO A CA 1
ATOM 1463 C C . PRO A 1 187 ? 6.611 -11.887 12.475 1.00 83.62 187 PRO A C 1
ATOM 1465 O O . PRO A 1 187 ? 6.187 -12.640 11.603 1.00 83.62 187 PRO A O 1
ATOM 1468 N N . GLY A 1 188 ? 5.815 -11.463 13.461 1.00 91.56 188 GLY A N 1
ATOM 1469 C CA . GLY A 1 188 ? 4.393 -11.797 13.557 1.00 91.56 188 GLY A CA 1
ATOM 1470 C C . GLY A 1 188 ? 3.507 -10.924 12.666 1.00 91.56 188 GLY A C 1
ATOM 1471 O O . GLY A 1 188 ? 3.915 -9.856 12.223 1.00 91.56 188 GLY A O 1
ATOM 1472 N N . ALA A 1 189 ? 2.256 -11.339 12.448 1.00 93.19 189 ALA A N 1
ATOM 1473 C CA . ALA A 1 189 ? 1.292 -10.548 11.679 1.00 93.19 189 ALA A CA 1
ATOM 1474 C C . ALA A 1 189 ? 1.095 -9.148 12.303 1.00 93.19 189 ALA A C 1
ATOM 1476 O O . ALA A 1 189 ? 0.951 -9.054 13.524 1.00 93.19 189 ALA A O 1
ATOM 1477 N N . PRO A 1 190 ? 1.086 -8.054 11.532 1.00 95.06 190 PRO A N 1
ATOM 1478 C CA . PRO A 1 190 ? 0.837 -6.717 12.066 1.00 95.06 190 PRO A CA 1
ATOM 1479 C C . PRO A 1 190 ? -0.643 -6.509 12.425 1.00 95.06 190 PRO A C 1
ATOM 1481 O O . PRO A 1 190 ? -1.515 -7.301 12.062 1.00 95.06 190 PRO A O 1
ATOM 1484 N N . LYS A 1 191 ? -0.938 -5.429 13.157 1.00 95.94 191 LYS A N 1
ATOM 1485 C CA . LYS A 1 191 ? -2.319 -5.012 13.436 1.00 95.94 191 LYS A CA 1
ATOM 1486 C C . LYS A 1 191 ? -2.964 -4.467 12.165 1.00 95.94 191 LYS A C 1
ATOM 1488 O O . LYS A 1 191 ? -2.349 -3.671 11.455 1.00 95.94 191 LYS A O 1
ATOM 1493 N N . HIS A 1 192 ? -4.198 -4.881 11.887 1.00 96.75 192 HIS A N 1
ATOM 1494 C CA . HIS A 1 192 ? -4.958 -4.317 10.777 1.00 96.75 192 HIS A CA 1
ATOM 1495 C C . HIS A 1 192 ? -5.409 -2.902 11.128 1.00 96.75 192 HIS A C 1
ATOM 1497 O O . HIS A 1 192 ? -5.927 -2.651 12.215 1.00 96.75 192 HIS A O 1
ATOM 1503 N N . THR A 1 193 ? -5.254 -1.982 10.182 1.00 95.44 193 THR A N 1
ATOM 1504 C CA . THR A 1 193 ? -5.671 -0.585 10.352 1.00 95.44 193 THR A CA 1
ATOM 1505 C C . THR A 1 193 ? -6.767 -0.176 9.386 1.00 95.44 193 THR A C 1
ATOM 1507 O O .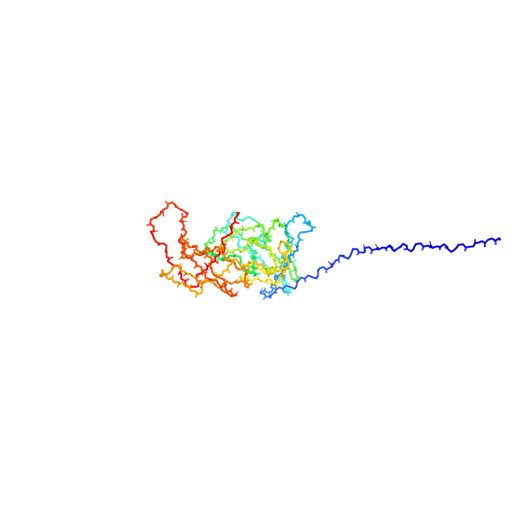 THR A 1 193 ? -7.252 0.945 9.468 1.00 95.44 193 THR A O 1
ATOM 1510 N N . TYR A 1 194 ? -7.183 -1.064 8.489 1.00 94.75 194 TYR A N 1
ATOM 1511 C CA . TYR A 1 194 ? -8.167 -0.770 7.463 1.00 94.75 194 TYR A CA 1
ATOM 1512 C C . TYR A 1 194 ? -9.139 -1.931 7.279 1.00 94.75 194 TYR A C 1
ATOM 1514 O O . TYR A 1 194 ? -8.725 -3.085 7.150 1.00 94.75 194 TYR A O 1
ATOM 1522 N N . GLY A 1 195 ? -10.432 -1.619 7.253 1.00 94.31 195 GLY A N 1
ATOM 1523 C CA . GLY A 1 195 ? -11.500 -2.594 7.061 1.00 94.31 195 GLY A CA 1
ATOM 1524 C C . GLY A 1 195 ? -12.815 -1.939 6.653 1.00 94.31 195 GLY A C 1
ATOM 1525 O O . GLY A 1 195 ? -12.893 -0.725 6.479 1.00 94.31 195 GLY A O 1
ATOM 1526 N N . GLN A 1 196 ? -13.859 -2.750 6.501 1.00 95.06 196 GLN A N 1
ATOM 1527 C CA . GLN A 1 196 ? -15.188 -2.292 6.091 1.00 95.06 196 GLN A CA 1
ATOM 1528 C C . GLN A 1 196 ? -16.229 -2.521 7.176 1.00 95.06 196 GLN A C 1
ATOM 1530 O O . GLN A 1 196 ? -16.160 -3.496 7.929 1.00 95.06 196 GLN A O 1
ATOM 1535 N N . LEU A 1 197 ? -17.242 -1.659 7.208 1.00 96.56 197 LEU A N 1
ATOM 1536 C CA . LEU A 1 197 ? -18.430 -1.895 8.019 1.00 96.56 197 LEU A CA 1
ATOM 1537 C C . LEU A 1 197 ? -19.267 -3.029 7.415 1.00 96.56 197 LEU A C 1
ATOM 1539 O O . LEU A 1 197 ? -19.663 -2.990 6.251 1.00 96.56 197 LEU A O 1
ATOM 1543 N N . TRP A 1 198 ? -19.577 -4.039 8.219 1.00 97.25 198 TRP A N 1
ATOM 1544 C CA . TRP A 1 198 ? -20.481 -5.132 7.855 1.00 97.25 198 TRP A CA 1
ATOM 1545 C C . TRP A 1 198 ? -21.947 -4.815 8.143 1.00 97.25 198 TRP A C 1
ATOM 1547 O O . TRP A 1 198 ? -22.826 -5.421 7.534 1.00 97.25 198 TRP A O 1
ATOM 1557 N N . GLY A 1 199 ? -22.210 -3.849 9.023 1.00 95.25 199 GLY A N 1
ATOM 1558 C CA . GLY A 1 199 ? -23.549 -3.356 9.323 1.00 95.25 199 GLY A CA 1
ATOM 1559 C C . GLY A 1 199 ? -23.511 -2.141 10.241 1.00 95.25 199 GLY A C 1
ATOM 1560 O O . GLY A 1 199 ? -22.527 -1.926 10.954 1.00 95.25 199 GLY A O 1
ATOM 1561 N N . THR A 1 200 ? -24.580 -1.352 10.214 1.00 96.06 200 THR A N 1
ATOM 1562 C CA . THR A 1 200 ? -24.769 -0.168 11.057 1.00 96.06 200 THR A CA 1
ATOM 1563 C C . THR A 1 200 ? -26.189 -0.168 11.617 1.00 96.06 200 THR A C 1
ATOM 1565 O O . THR A 1 200 ? -27.110 -0.646 10.960 1.00 96.06 200 THR A O 1
ATOM 1568 N N . GLU A 1 201 ? -26.355 0.328 12.841 1.00 96.06 201 GLU A N 1
ATOM 1569 C CA . GLU A 1 201 ? -27.649 0.470 13.511 1.00 96.06 201 GLU A CA 1
ATOM 1570 C C . GLU A 1 201 ? -27.827 1.925 13.944 1.00 96.06 201 GLU A C 1
ATOM 1572 O O . GLU A 1 201 ? -27.010 2.483 14.687 1.00 96.06 201 GLU A O 1
ATOM 1577 N N . THR A 1 202 ? -28.884 2.557 13.439 1.00 92.00 202 THR A N 1
ATOM 1578 C CA . THR A 1 202 ? -29.092 4.005 13.578 1.00 92.00 202 THR A CA 1
ATOM 1579 C C . THR A 1 202 ? -29.660 4.347 14.948 1.00 92.00 202 THR A C 1
ATOM 1581 O O . THR A 1 202 ? -29.237 5.336 15.550 1.00 92.00 202 THR A O 1
ATOM 1584 N N . GLU A 1 203 ? -30.567 3.517 15.472 1.00 92.44 203 GLU A N 1
ATOM 1585 C CA . GLU A 1 203 ? -31.224 3.764 16.762 1.00 92.44 203 GLU A CA 1
ATOM 1586 C C . GLU A 1 203 ? -30.222 3.722 17.920 1.00 92.44 203 GLU A C 1
ATOM 1588 O O . GLU A 1 203 ? -30.185 4.619 18.765 1.00 92.44 203 GLU A O 1
ATOM 1593 N N . THR A 1 204 ? -29.348 2.715 17.924 1.00 93.94 204 THR A N 1
ATOM 1594 C CA . THR A 1 204 ? -28.325 2.527 18.962 1.00 93.94 204 THR A CA 1
ATOM 1595 C C . THR A 1 204 ? -27.021 3.256 18.659 1.00 93.94 204 THR A C 1
ATOM 1597 O O . THR A 1 204 ? -26.143 3.312 19.523 1.00 93.94 204 THR A O 1
ATOM 1600 N N . LYS A 1 205 ? -26.875 3.823 17.453 1.00 95.31 205 LYS A N 1
ATOM 1601 C CA . LYS A 1 205 ? -25.628 4.411 16.941 1.00 95.31 205 LYS A CA 1
ATOM 1602 C C . LYS A 1 205 ? -24.454 3.448 17.095 1.00 95.31 205 LYS A C 1
ATOM 1604 O O . LYS A 1 205 ? -23.434 3.788 17.695 1.00 95.31 205 LYS A O 1
ATOM 1609 N N . THR A 1 206 ? -24.599 2.237 16.577 1.00 97.62 206 THR A N 1
ATOM 1610 C CA . THR A 1 206 ? -23.539 1.223 16.601 1.00 97.62 206 THR A CA 1
ATOM 1611 C C . THR A 1 206 ? -23.182 0.773 15.193 1.00 97.62 206 THR A C 1
ATOM 1613 O O . THR A 1 206 ? -23.952 0.937 14.248 1.00 97.62 206 THR A O 1
ATOM 1616 N N . ALA A 1 207 ? -21.985 0.216 15.039 1.00 97.88 207 ALA A N 1
ATOM 1617 C CA . ALA A 1 207 ? -21.567 -0.427 13.802 1.00 97.88 207 ALA A CA 1
ATOM 1618 C C . ALA A 1 207 ? -20.757 -1.683 14.088 1.00 97.88 207 ALA A C 1
ATOM 1620 O O . ALA A 1 207 ? -20.042 -1.760 15.091 1.00 97.88 207 ALA A O 1
ATOM 1621 N N . ARG A 1 208 ? -20.851 -2.640 13.164 1.00 98.25 208 ARG A N 1
ATOM 1622 C CA . ARG A 1 208 ? -20.019 -3.839 13.128 1.00 98.25 208 ARG A CA 1
ATOM 1623 C C . ARG A 1 208 ? -18.924 -3.648 12.088 1.00 98.25 208 ARG A C 1
ATOM 1625 O O . ARG A 1 208 ? -19.218 -3.498 10.904 1.00 98.25 208 ARG A O 1
ATOM 1632 N N . LEU A 1 209 ? -17.675 -3.658 12.528 1.00 98.25 209 LEU A N 1
ATOM 1633 C CA . LEU A 1 209 ? -16.475 -3.625 11.702 1.00 98.25 209 LEU A CA 1
ATOM 1634 C C . LEU A 1 209 ? -16.048 -5.054 11.367 1.00 98.25 209 LEU A C 1
ATOM 1636 O O . LEU A 1 209 ? -15.960 -5.899 12.258 1.00 98.25 209 LEU A O 1
ATOM 1640 N N . GLY A 1 210 ? -15.722 -5.308 10.103 1.00 97.56 210 GLY A N 1
ATOM 1641 C CA . GLY A 1 210 ? -15.189 -6.584 9.621 1.00 97.56 210 GLY A CA 1
ATOM 1642 C C . GLY A 1 210 ? -13.742 -6.869 10.016 1.00 97.56 210 GLY A C 1
ATOM 1643 O O . GLY A 1 210 ? -12.987 -7.378 9.197 1.00 97.56 210 GLY A O 1
ATOM 1644 N N . LEU A 1 211 ? -13.341 -6.467 11.221 1.00 97.69 211 LEU A N 1
ATOM 1645 C CA . LEU A 1 211 ? -12.044 -6.742 11.824 1.00 97.69 211 LEU A CA 1
ATOM 1646 C C . LEU A 1 211 ? -12.259 -7.093 13.301 1.00 97.69 211 LEU A C 1
ATOM 1648 O O . LEU A 1 211 ? -12.805 -6.293 14.059 1.00 97.69 211 LEU A O 1
ATOM 1652 N N . GLY A 1 212 ? -11.844 -8.290 13.698 1.00 97.94 212 GLY A N 1
ATOM 1653 C CA . GLY A 1 212 ? -11.855 -8.793 15.079 1.00 97.94 212 GLY A CA 1
ATOM 1654 C C . GLY A 1 212 ? -10.467 -9.041 15.680 1.00 97.94 212 GLY A C 1
ATOM 1655 O O . GLY A 1 212 ? -9.454 -8.534 15.193 1.00 97.94 212 GLY A O 1
ATOM 1656 N N . SER A 1 213 ? -10.402 -9.870 16.719 1.00 98.00 213 SER A N 1
ATOM 1657 C CA . SER A 1 213 ? -9.164 -10.203 17.435 1.00 98.00 213 SER A CA 1
ATOM 1658 C C . SER A 1 213 ? -8.131 -10.940 16.577 1.00 98.00 213 SER A C 1
ATOM 1660 O O . SER A 1 213 ? -6.934 -10.741 16.778 1.00 98.00 213 SER A O 1
ATOM 1662 N N . LEU A 1 214 ? -8.552 -11.703 15.558 1.00 97.25 214 LEU A N 1
ATOM 1663 C CA . LEU A 1 214 ? -7.638 -12.301 14.568 1.00 97.25 214 LEU A CA 1
ATOM 1664 C C . LEU A 1 214 ? -6.851 -11.241 13.782 1.00 97.25 214 LEU A C 1
ATOM 1666 O O . LEU A 1 214 ? -5.758 -11.508 13.294 1.00 97.25 214 LEU A O 1
ATOM 1670 N N . HIS A 1 215 ? -7.383 -10.023 13.720 1.00 97.81 215 HIS A N 1
ATOM 1671 C CA . HIS A 1 215 ? -6.783 -8.864 13.065 1.00 97.81 215 HIS A CA 1
ATOM 1672 C C . HIS A 1 215 ? -6.089 -7.923 14.068 1.00 97.81 215 HIS A C 1
ATOM 1674 O O . HIS A 1 215 ? -5.687 -6.812 13.710 1.00 97.81 215 HIS A O 1
ATOM 1680 N N . LYS A 1 216 ? -5.951 -8.374 15.325 1.00 97.25 216 LYS A N 1
ATOM 1681 C CA . LYS A 1 216 ? -5.405 -7.636 16.475 1.00 97.25 216 LYS A CA 1
ATOM 1682 C C . LYS A 1 216 ? -6.184 -6.370 16.837 1.00 97.25 216 LYS A C 1
ATOM 1684 O O . LYS A 1 216 ? -5.596 -5.397 17.310 1.00 97.25 216 LYS A O 1
ATOM 1689 N N . ILE A 1 217 ? -7.496 -6.379 16.604 1.00 97.94 217 ILE A N 1
ATOM 1690 C CA . ILE A 1 217 ? -8.378 -5.321 17.098 1.00 97.94 217 ILE A CA 1
ATOM 1691 C C . ILE A 1 217 ? -8.659 -5.545 18.578 1.00 97.94 217 ILE A C 1
ATOM 1693 O O . ILE A 1 217 ? -8.863 -6.676 19.022 1.00 97.94 217 ILE A O 1
ATOM 1697 N N . GLU A 1 218 ? -8.656 -4.456 19.332 1.00 97.81 218 GLU A N 1
ATOM 1698 C CA . GLU A 1 218 ? -8.817 -4.437 20.779 1.00 97.81 218 GLU A CA 1
ATOM 1699 C C . GLU A 1 218 ? -9.967 -3.506 21.175 1.00 97.81 218 GLU A C 1
ATOM 1701 O O . GLU A 1 218 ? -10.330 -2.564 20.464 1.00 97.81 218 GLU A O 1
ATOM 1706 N N . GLN A 1 219 ? -10.557 -3.764 22.342 1.00 98.06 219 GLN A N 1
ATOM 1707 C CA . GLN A 1 219 ? -11.542 -2.852 22.910 1.00 98.06 219 GLN A CA 1
ATOM 1708 C C . GLN A 1 219 ? -10.894 -1.485 23.172 1.00 98.06 219 GLN A C 1
ATOM 1710 O O . GLN A 1 219 ? -9.821 -1.397 23.763 1.00 98.06 219 GLN A O 1
ATOM 1715 N N . GLY A 1 220 ? -11.569 -0.414 22.759 1.00 97.31 220 GLY A N 1
ATOM 1716 C CA . GLY A 1 220 ? -11.070 0.955 22.859 1.00 97.31 220 GLY A CA 1
ATOM 1717 C C . GLY A 1 220 ? -10.319 1.454 21.624 1.00 97.31 220 GLY A C 1
ATOM 1718 O O . GLY A 1 220 ? -10.030 2.652 21.575 1.00 97.31 220 GLY A O 1
ATOM 1719 N N . ASP A 1 221 ? -10.055 0.596 20.629 1.00 97.75 221 ASP A N 1
ATOM 1720 C CA . ASP A 1 221 ? -9.601 1.044 19.310 1.00 97.75 221 ASP A CA 1
ATOM 1721 C C . ASP A 1 221 ? -10.624 2.004 18.691 1.00 97.75 221 ASP A C 1
ATOM 1723 O O . ASP A 1 221 ? -11.838 1.811 18.799 1.00 97.75 221 ASP A O 1
ATOM 1727 N N . GLU A 1 222 ? -10.133 3.041 18.019 1.00 97.19 222 GLU A N 1
ATOM 1728 C CA . GLU A 1 222 ? -10.967 4.049 17.372 1.00 97.19 222 GLU A CA 1
ATOM 1729 C C . GLU A 1 222 ? -10.716 4.042 15.869 1.00 97.19 222 GLU A C 1
ATOM 1731 O O . GLU A 1 222 ? -9.578 4.144 15.423 1.00 97.19 222 GLU A O 1
ATOM 1736 N N . PHE A 1 223 ? -11.782 3.954 15.080 1.00 95.44 223 PHE A N 1
ATOM 1737 C CA . PHE A 1 223 ? -11.721 4.002 13.625 1.00 95.44 223 PHE A CA 1
ATOM 1738 C C . PHE A 1 223 ? -12.429 5.243 13.100 1.00 95.44 223 PHE A C 1
ATOM 1740 O O . PHE A 1 223 ? -13.537 5.565 13.520 1.00 95.44 223 PHE A O 1
ATOM 1747 N N . GLN A 1 224 ? -11.815 5.919 12.139 1.00 93.31 224 GLN A N 1
ATOM 1748 C CA . GLN A 1 224 ? -12.435 6.967 11.352 1.00 93.31 224 GLN A CA 1
ATOM 1749 C C . GLN A 1 224 ? -13.146 6.353 10.146 1.00 93.31 224 GLN A C 1
ATOM 1751 O O . GLN A 1 224 ? -12.551 5.604 9.373 1.00 93.31 224 GLN A O 1
ATOM 1756 N N . ILE A 1 225 ? -14.409 6.716 9.962 1.00 92.00 225 ILE A N 1
ATOM 1757 C CA . ILE A 1 225 ? -15.234 6.348 8.814 1.00 92.00 225 ILE A CA 1
ATOM 1758 C C . ILE A 1 225 ? -15.528 7.618 8.031 1.00 92.00 225 ILE A C 1
ATOM 1760 O O . ILE A 1 225 ? -15.982 8.613 8.600 1.00 92.00 225 ILE A O 1
ATOM 1764 N N . ARG A 1 226 ? -15.286 7.589 6.724 1.00 85.56 226 ARG A N 1
ATOM 1765 C CA . ARG A 1 226 ? -15.579 8.705 5.824 1.00 85.56 226 ARG A CA 1
ATOM 1766 C C . ARG A 1 226 ? -16.877 8.414 5.079 1.00 85.56 226 ARG A C 1
ATOM 1768 O O . ARG A 1 226 ? -16.888 7.530 4.241 1.00 85.56 226 ARG A O 1
ATOM 1775 N N . THR A 1 227 ? -17.938 9.177 5.337 1.00 82.38 227 THR A N 1
ATOM 1776 C CA . THR A 1 227 ? -19.258 8.985 4.695 1.00 82.38 227 THR A CA 1
ATOM 1777 C C . THR A 1 227 ? -19.540 10.010 3.592 1.00 82.38 227 THR A C 1
ATOM 1779 O O . THR A 1 227 ? -20.623 10.041 3.007 1.00 82.38 227 THR A O 1
ATOM 1782 N N . GLY A 1 228 ? -18.572 10.863 3.269 1.00 71.56 228 GLY A N 1
ATOM 1783 C CA . GLY A 1 228 ? -18.682 11.860 2.212 1.00 71.56 228 GLY A CA 1
ATOM 1784 C C . GLY A 1 228 ? -17.379 12.625 2.026 1.00 71.56 228 GLY A C 1
ATOM 1785 O O . GLY A 1 228 ? -16.327 12.243 2.541 1.00 71.56 228 GLY A O 1
ATOM 1786 N N . MET A 1 229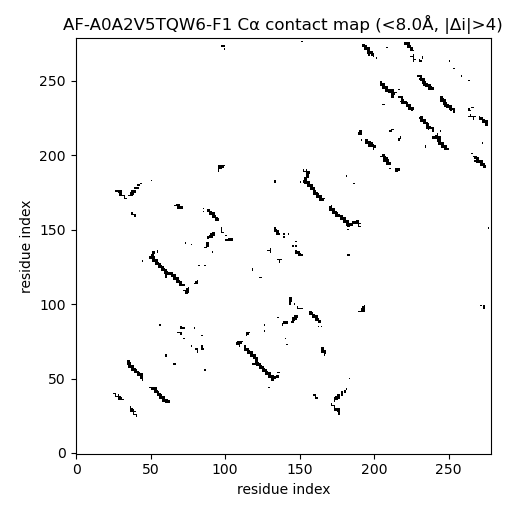 ? -17.425 13.742 1.299 1.00 68.81 229 MET A N 1
ATOM 1787 C CA . MET A 1 229 ? -16.207 14.508 1.025 1.00 68.81 229 MET A CA 1
ATOM 1788 C C . MET A 1 229 ? -15.575 15.075 2.306 1.00 68.81 229 MET A C 1
ATOM 1790 O O . MET A 1 229 ? -14.350 15.034 2.419 1.00 68.81 229 MET A O 1
ATOM 1794 N N . MET A 1 230 ? -16.404 15.535 3.255 1.00 67.50 230 MET A N 1
ATOM 1795 C CA . MET A 1 230 ? -15.992 16.176 4.516 1.00 67.50 230 MET A CA 1
ATOM 1796 C C . MET A 1 230 ? -16.714 15.639 5.768 1.00 67.50 230 MET A C 1
ATOM 1798 O O . MET A 1 230 ? -16.582 16.224 6.842 1.00 67.50 230 MET A O 1
ATOM 1802 N N . ASP A 1 231 ? -17.491 14.560 5.640 1.00 71.31 231 ASP A N 1
ATOM 1803 C CA . ASP A 1 231 ? -18.245 13.980 6.754 1.00 71.31 231 ASP A CA 1
ATOM 1804 C C . ASP A 1 231 ? -17.518 12.757 7.308 1.00 71.31 231 ASP A C 1
ATOM 1806 O O . ASP A 1 231 ? -17.204 11.811 6.576 1.00 71.31 231 ASP A O 1
ATOM 1810 N N . PHE A 1 232 ? -17.247 12.804 8.612 1.00 83.62 232 PHE A N 1
ATOM 1811 C CA . PHE A 1 232 ? -16.478 11.790 9.311 1.00 83.62 232 PHE A CA 1
ATOM 1812 C C . PHE A 1 232 ? -17.196 11.337 10.575 1.00 83.62 232 PHE A C 1
ATOM 1814 O O . PHE A 1 232 ? -17.721 12.142 11.346 1.00 83.62 232 PHE A O 1
ATOM 1821 N N . TRP A 1 233 ? -17.156 10.034 10.801 1.00 92.12 233 TRP A N 1
ATOM 1822 C CA . TRP A 1 233 ? -17.617 9.392 12.020 1.00 92.12 233 TRP A CA 1
ATOM 1823 C C . TRP A 1 233 ? -16.453 8.687 12.694 1.00 92.12 233 TRP A C 1
ATOM 1825 O O . TRP A 1 233 ? -15.528 8.222 12.031 1.00 92.12 233 TRP A O 1
ATOM 1835 N N . LYS A 1 234 ? -16.511 8.603 14.015 1.00 94.44 234 LYS A N 1
ATOM 1836 C CA . LYS A 1 234 ? -15.631 7.786 14.833 1.00 94.44 234 LYS A CA 1
ATOM 1837 C C . LYS A 1 234 ? -16.402 6.568 15.307 1.00 94.44 234 LYS A C 1
ATOM 1839 O O . LYS A 1 234 ? -17.493 6.704 15.852 1.00 94.44 234 LYS A O 1
ATOM 1844 N N . LEU A 1 235 ? -15.816 5.400 15.114 1.00 97.12 235 LEU A N 1
ATOM 1845 C CA . LEU A 1 235 ? -16.255 4.139 15.682 1.00 97.12 235 LEU A CA 1
ATOM 1846 C C . LEU A 1 235 ? -15.303 3.760 16.814 1.00 97.12 235 LEU A C 1
ATOM 1848 O O . LEU A 1 235 ? -14.150 3.435 16.549 1.00 97.12 235 LEU A O 1
ATOM 1852 N N . THR A 1 236 ? -15.786 3.777 18.051 1.00 97.94 236 THR A N 1
ATOM 1853 C CA . THR A 1 236 ? -15.032 3.311 19.223 1.00 97.94 236 THR A CA 1
ATOM 1854 C C . THR A 1 236 ? -15.410 1.861 19.504 1.00 97.94 236 THR A C 1
ATOM 1856 O O . THR A 1 236 ? -16.569 1.583 19.819 1.00 97.94 236 THR A O 1
ATOM 1859 N N . ILE A 1 237 ? -14.464 0.930 19.383 1.00 98.56 237 ILE A N 1
ATOM 1860 C CA . ILE A 1 237 ? -14.710 -0.504 19.569 1.00 98.56 237 ILE A CA 1
ATOM 1861 C C . ILE A 1 237 ? -15.046 -0.805 21.033 1.00 98.56 237 ILE A C 1
ATOM 1863 O O . ILE A 1 237 ? -14.279 -0.492 21.942 1.00 98.56 237 ILE A O 1
ATOM 1867 N N . THR A 1 238 ? -16.196 -1.435 21.268 1.00 98.31 238 THR A N 1
ATOM 1868 C CA . THR A 1 238 ? -16.696 -1.782 22.610 1.00 98.31 238 THR A CA 1
ATOM 1869 C C . THR A 1 238 ? -16.741 -3.284 22.861 1.00 98.31 238 THR A C 1
ATOM 1871 O O . THR A 1 238 ? -16.704 -3.702 24.013 1.00 98.31 238 THR A O 1
ATOM 1874 N N . GLN A 1 239 ? -16.836 -4.092 21.805 1.00 98.25 239 GLN A N 1
ATOM 1875 C CA . GLN A 1 239 ? -16.862 -5.554 21.864 1.00 98.25 239 GLN A CA 1
ATOM 1876 C C . GLN A 1 239 ? -16.052 -6.121 20.697 1.00 98.25 239 GLN A C 1
ATOM 1878 O O . GLN A 1 239 ? -16.146 -5.610 19.582 1.00 98.25 239 GLN A O 1
ATOM 1883 N N . VAL A 1 240 ? -15.284 -7.180 20.950 1.00 98.56 240 VAL A N 1
ATOM 1884 C CA . VAL A 1 240 ? -14.403 -7.816 19.962 1.00 98.56 240 VAL A CA 1
ATOM 1885 C C . VAL A 1 240 ? -14.714 -9.309 19.893 1.00 98.56 240 VAL A C 1
ATOM 1887 O O . VAL A 1 240 ? -14.659 -10.009 20.901 1.00 98.56 240 VAL A O 1
ATOM 1890 N N . GLU A 1 241 ? -15.021 -9.788 18.693 1.00 98.38 241 GLU A N 1
ATOM 1891 C CA . GLU A 1 241 ? -15.128 -11.204 18.334 1.00 98.38 241 GLU A CA 1
ATOM 1892 C C . GLU A 1 241 ? -13.878 -11.625 17.539 1.00 98.38 241 GLU A C 1
ATOM 1894 O O . GLU A 1 241 ? -12.991 -10.812 17.284 1.00 98.38 241 GLU A O 1
ATOM 1899 N N . SER A 1 242 ? -13.781 -12.888 17.114 1.00 97.94 242 SER A N 1
ATOM 1900 C CA . SER A 1 242 ? -12.632 -13.377 16.333 1.00 97.94 242 SER A CA 1
ATOM 1901 C C . SER A 1 242 ? -12.440 -12.615 15.016 1.00 97.94 242 SER A C 1
ATOM 1903 O O . SER A 1 242 ? -11.352 -12.117 14.728 1.00 97.94 242 SER A O 1
ATOM 1905 N N . GLU A 1 243 ? -13.504 -12.487 14.228 1.00 97.69 243 GLU A N 1
ATOM 1906 C CA . GLU A 1 243 ? -13.450 -11.939 12.865 1.00 97.69 243 GLU A CA 1
ATOM 1907 C C . GLU A 1 243 ? -14.033 -10.530 12.750 1.00 97.69 243 GLU A C 1
ATOM 1909 O O . GLU A 1 243 ? -13.780 -9.839 11.767 1.00 97.69 243 GLU A O 1
ATOM 1914 N N . SER A 1 244 ? -14.778 -10.077 13.759 1.00 98.25 244 SER A N 1
ATOM 1915 C CA . SER A 1 244 ? -15.464 -8.788 13.729 1.00 98.25 244 SER A CA 1
ATOM 1916 C C . SER A 1 244 ? -15.420 -8.079 15.073 1.00 98.25 244 SER A C 1
ATOM 1918 O O . SER A 1 244 ? -15.154 -8.698 16.100 1.00 98.25 244 SER A O 1
ATOM 1920 N N . SER A 1 245 ? -15.711 -6.786 15.069 1.00 98.56 245 SER A N 1
ATOM 1921 C CA . SER A 1 245 ? -15.840 -5.994 16.289 1.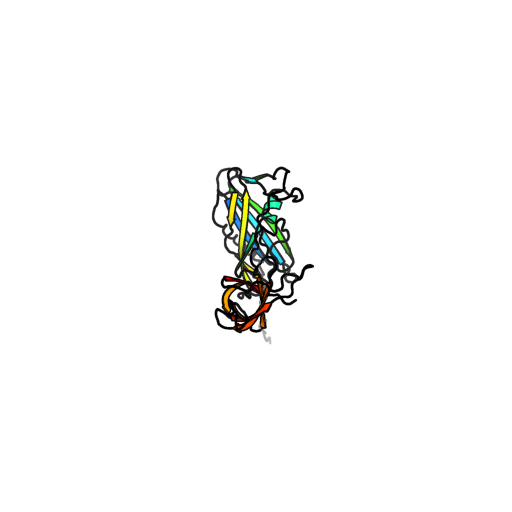00 98.56 245 SER A CA 1
ATOM 1922 C C . SER A 1 2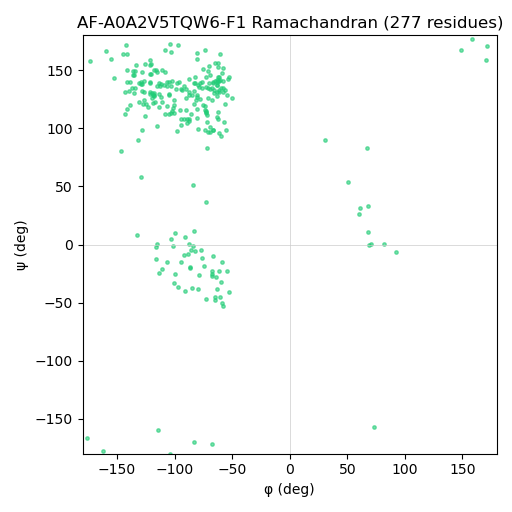45 ? -17.059 -5.093 16.199 1.00 98.56 245 SER A C 1
ATOM 1924 O O . SER A 1 245 ? -17.382 -4.580 15.129 1.00 98.56 245 SER A O 1
ATOM 1926 N N . THR A 1 246 ? -17.719 -4.863 17.327 1.00 98.44 246 THR A N 1
ATOM 1927 C CA . THR A 1 246 ? -18.839 -3.925 17.435 1.00 98.44 246 THR A CA 1
ATOM 1928 C C . THR A 1 246 ? -18.401 -2.714 18.239 1.00 98.44 246 THR A C 1
ATOM 1930 O O . THR A 1 246 ? -17.727 -2.835 19.266 1.00 98.44 246 THR A O 1
ATOM 1933 N N . GLY A 1 247 ? -18.793 -1.532 17.779 1.00 98.19 247 GLY A N 1
ATOM 1934 C CA . GLY A 1 247 ? -18.464 -0.281 18.443 1.00 98.19 247 GLY A CA 1
ATOM 1935 C C . GLY A 1 247 ? -19.584 0.743 18.396 1.00 98.19 247 GLY A C 1
ATOM 1936 O O . GLY A 1 247 ? -20.586 0.581 17.693 1.00 98.19 247 GLY A O 1
ATOM 1937 N N . ARG A 1 248 ? -19.379 1.823 19.147 1.00 97.81 248 ARG A N 1
ATOM 1938 C CA . ARG A 1 248 ? -20.264 2.985 19.196 1.00 97.81 248 ARG A CA 1
ATOM 1939 C C . ARG A 1 248 ? -19.821 4.037 18.1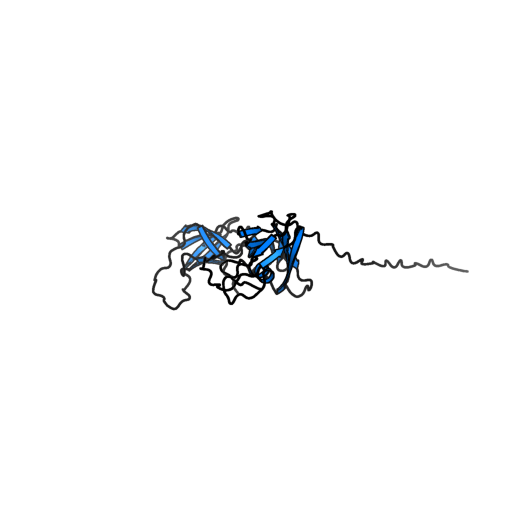85 1.00 97.81 248 ARG A C 1
ATOM 1941 O O . ARG A 1 248 ? -18.635 4.336 18.084 1.00 97.81 248 ARG A O 1
ATOM 1948 N N . LEU A 1 249 ? -20.788 4.607 17.476 1.00 95.25 249 LEU A N 1
ATOM 1949 C CA . LEU A 1 249 ? -20.602 5.670 16.501 1.00 95.25 249 LEU A CA 1
ATOM 1950 C C . LEU A 1 249 ? -20.820 7.054 17.117 1.00 95.25 249 LEU A C 1
ATOM 1952 O O . LEU A 1 249 ? -21.826 7.324 17.779 1.00 95.25 249 LEU A O 1
ATOM 1956 N N . GLU A 1 250 ? -19.892 7.953 16.819 1.00 92.62 250 GLU A N 1
ATOM 1957 C CA . GLU A 1 250 ? -19.904 9.357 17.218 1.00 92.62 250 GLU A CA 1
ATOM 1958 C C . GLU A 1 250 ? -19.547 10.217 15.996 1.00 92.62 250 GLU A C 1
ATOM 1960 O O . GLU A 1 250 ? -18.601 9.878 15.284 1.00 92.62 250 GLU A O 1
ATOM 1965 N N . PRO A 1 251 ? -20.249 11.324 15.707 1.00 87.81 251 PRO A N 1
ATOM 1966 C CA . PRO A 1 251 ? -19.797 12.239 14.665 1.00 87.81 251 PRO A CA 1
ATOM 1967 C C . PRO A 1 251 ? -18.467 12.881 15.089 1.00 87.81 251 PRO A C 1
ATOM 1969 O O . PRO A 1 251 ? -18.335 13.354 16.220 1.00 87.81 251 PRO A O 1
ATOM 1972 N N . LEU A 1 252 ? -17.479 12.919 14.193 1.00 80.62 252 LEU A N 1
ATOM 1973 C CA . LEU A 1 252 ? -16.248 13.673 14.432 1.00 80.62 252 LEU A CA 1
ATOM 1974 C C . LEU A 1 252 ? -16.497 15.156 14.153 1.00 80.62 252 LEU A C 1
ATOM 1976 O O . LEU A 1 252 ? -17.126 15.516 13.155 1.00 80.62 252 LEU A O 1
ATOM 1980 N N . ALA A 1 253 ? -15.986 16.025 15.027 1.00 66.38 253 ALA A N 1
ATOM 1981 C CA . ALA A 1 253 ? -16.031 17.463 14.797 1.00 66.38 253 ALA A CA 1
ATOM 1982 C C . ALA A 1 253 ? -15.319 17.800 13.475 1.00 66.38 253 ALA A C 1
ATOM 1984 O O . ALA A 1 253 ? -14.208 17.332 13.218 1.00 66.38 253 ALA A O 1
ATOM 1985 N N . ARG A 1 254 ? -15.962 18.605 12.622 1.00 62.91 254 ARG A N 1
ATOM 1986 C CA . ARG A 1 254 ? -15.369 19.037 11.350 1.00 62.91 254 ARG A CA 1
ATOM 1987 C C . ARG A 1 254 ? -14.113 19.868 11.601 1.00 62.91 254 ARG A C 1
ATOM 1989 O O . ARG A 1 254 ? -14.127 20.787 12.413 1.00 62.91 254 ARG A O 1
ATOM 1996 N N . VAL A 1 255 ? -13.070 19.614 10.816 1.00 50.84 255 VAL A N 1
ATOM 1997 C CA . VAL A 1 255 ? -11.923 20.518 10.675 1.00 50.84 255 VAL A CA 1
ATOM 1998 C C . VAL A 1 255 ? -12.149 21.334 9.398 1.00 50.84 255 VAL A C 1
ATOM 2000 O O . VAL A 1 255 ? -11.931 20.834 8.299 1.00 50.84 255 VAL A O 1
ATOM 2003 N N . GLY A 1 256 ? -12.669 22.563 9.514 1.00 47.50 256 GLY A N 1
ATOM 2004 C CA . GLY A 1 256 ? -12.890 23.447 8.360 1.00 47.50 256 GLY A CA 1
ATOM 2005 C C . GLY A 1 256 ? -13.702 24.718 8.672 1.00 47.50 256 GLY A C 1
ATOM 2006 O O . GLY A 1 256 ? -14.437 24.742 9.656 1.00 47.50 256 GLY A O 1
ATOM 2007 N N . PRO A 1 257 ? -13.598 25.778 7.844 1.00 42.84 257 PRO A N 1
ATOM 2008 C CA . PRO A 1 257 ? -14.088 27.123 8.175 1.00 42.84 257 PRO A CA 1
ATOM 2009 C C . PRO A 1 257 ? -15.611 27.335 8.067 1.00 42.84 257 PRO A C 1
ATOM 2011 O O . PRO A 1 257 ? -16.076 28.415 8.412 1.00 42.84 257 PRO A O 1
ATOM 2014 N N . ASN A 1 258 ? -16.399 26.354 7.600 1.00 48.69 258 ASN A N 1
ATOM 2015 C CA . ASN A 1 258 ? -17.846 26.521 7.396 1.00 48.69 258 ASN A CA 1
ATOM 2016 C C . ASN A 1 258 ? -18.673 25.398 8.073 1.00 48.69 258 ASN A C 1
ATOM 2018 O O . ASN A 1 258 ? -18.809 24.302 7.519 1.00 48.69 258 ASN A O 1
ATOM 2022 N N . PRO A 1 259 ? -19.235 25.645 9.273 1.00 52.38 259 PRO A N 1
ATOM 2023 C CA . PRO A 1 259 ? -19.910 24.634 10.098 1.00 52.38 259 PRO A CA 1
ATOM 2024 C C . PRO A 1 259 ? -21.387 24.367 9.732 1.00 52.38 259 PRO A C 1
ATOM 2026 O O . PRO A 1 259 ? -22.097 23.722 10.494 1.00 52.38 259 PRO A O 1
ATOM 2029 N N . THR A 1 260 ? -21.894 24.846 8.594 1.00 49.22 260 THR A N 1
ATOM 2030 C CA . THR A 1 260 ? -23.348 24.994 8.370 1.00 49.22 260 THR A CA 1
ATOM 2031 C C . THR A 1 260 ? -24.112 23.756 7.881 1.00 49.22 260 THR A C 1
ATOM 2033 O O . THR A 1 260 ? -25.332 23.830 7.769 1.00 49.22 260 THR A O 1
ATOM 2036 N N . ASN A 1 261 ? -23.468 22.605 7.641 1.00 50.41 261 ASN A N 1
ATOM 2037 C CA . ASN A 1 261 ? -24.204 21.349 7.415 1.00 50.41 261 ASN A CA 1
ATOM 2038 C C . ASN A 1 261 ? -24.327 20.599 8.746 1.00 50.41 261 ASN A C 1
ATOM 2040 O O . ASN A 1 261 ? -23.361 20.016 9.232 1.00 50.41 261 ASN A O 1
ATOM 2044 N N . VAL A 1 262 ? -25.521 20.674 9.333 1.00 54.94 262 VAL A N 1
ATOM 2045 C CA . VAL A 1 262 ? -25.792 20.397 10.754 1.00 54.94 262 VAL A CA 1
ATOM 2046 C C . VAL A 1 262 ? -25.801 18.899 11.100 1.00 54.94 262 VAL A C 1
ATOM 2048 O O . VAL A 1 262 ? -25.725 18.564 12.274 1.00 54.94 262 VAL A O 1
ATOM 2051 N N . ASN A 1 263 ? -25.813 17.984 10.123 1.00 65.62 263 ASN A N 1
ATOM 2052 C CA . ASN A 1 263 ? -25.820 16.537 10.374 1.00 65.62 263 ASN A CA 1
ATOM 2053 C C . ASN A 1 263 ? -24.969 15.782 9.334 1.00 65.62 263 ASN A C 1
ATOM 2055 O O . ASN A 1 263 ? -25.369 15.749 8.168 1.00 65.62 263 ASN A O 1
ATOM 2059 N N . PRO A 1 264 ? -23.822 15.172 9.705 1.00 73.88 264 PRO A N 1
ATOM 2060 C CA . PRO A 1 264 ? -23.083 14.314 8.782 1.00 73.88 264 PRO A CA 1
ATOM 2061 C C . PRO A 1 264 ? -23.940 13.101 8.404 1.00 73.88 264 PRO A C 1
ATOM 2063 O O . PRO A 1 264 ? -24.631 12.541 9.261 1.00 73.88 264 PRO A O 1
ATOM 2066 N N . ARG A 1 265 ? -23.883 12.671 7.136 1.00 85.81 265 ARG A N 1
ATOM 2067 C CA . ARG A 1 265 ? -24.582 11.455 6.684 1.00 85.81 265 ARG A CA 1
ATOM 2068 C C . ARG A 1 265 ? -24.174 10.276 7.569 1.00 85.81 265 ARG A C 1
ATOM 2070 O O . ARG A 1 265 ? -22.975 10.063 7.770 1.00 85.81 265 ARG A O 1
ATOM 2077 N N . PHE A 1 266 ? -25.156 9.548 8.102 1.00 89.62 266 PHE A N 1
ATOM 2078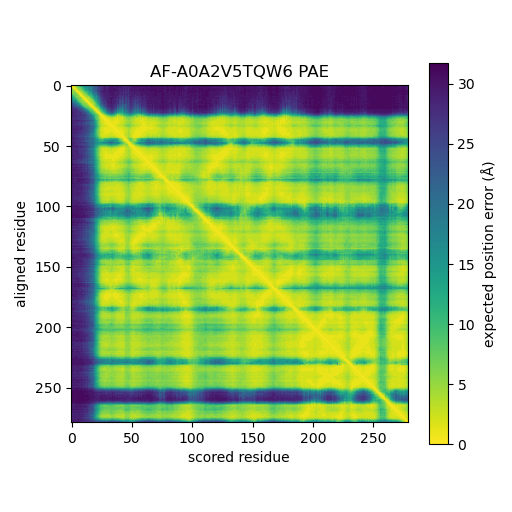 C CA . PHE A 1 266 ? -24.911 8.386 8.957 1.00 89.62 266 PHE A CA 1
ATOM 2079 C C . PHE A 1 266 ? -24.146 7.293 8.183 1.00 89.62 266 PHE A C 1
ATOM 2081 O O . PHE A 1 266 ? -24.383 7.149 6.982 1.00 89.62 266 PHE A O 1
ATOM 2088 N N . PRO A 1 267 ? -23.223 6.543 8.814 1.00 92.12 267 PRO A N 1
ATOM 2089 C CA . PRO A 1 267 ? -22.475 5.497 8.129 1.00 92.12 267 PRO A CA 1
ATOM 2090 C C . PRO A 1 267 ? -23.365 4.365 7.627 1.00 92.12 267 PRO A C 1
ATOM 2092 O O . PRO A 1 267 ? -24.270 3.898 8.323 1.00 92.12 267 PRO A O 1
ATOM 2095 N N . GLU A 1 268 ? -23.051 3.884 6.433 1.00 92.75 268 GLU A N 1
ATOM 2096 C CA . GLU A 1 268 ? -23.727 2.761 5.797 1.00 92.75 268 GLU A CA 1
ATOM 2097 C C . GLU A 1 268 ? -22.823 1.523 5.771 1.00 92.75 268 GLU A C 1
ATOM 2099 O O . GLU A 1 268 ? -21.620 1.570 6.044 1.00 92.75 268 GLU A O 1
ATOM 2104 N N . ARG A 1 269 ? -23.420 0.376 5.450 1.00 92.75 269 ARG A N 1
ATOM 2105 C CA . ARG A 1 269 ? -22.676 -0.860 5.208 1.00 92.75 269 ARG A CA 1
ATOM 2106 C C . ARG A 1 269 ? -21.677 -0.661 4.059 1.00 92.75 269 ARG A C 1
ATOM 2108 O O . ARG A 1 269 ? -21.962 0.060 3.113 1.00 92.75 269 ARG A O 1
ATOM 2115 N N . HIS A 1 270 ? -20.543 -1.354 4.128 1.00 91.38 270 HIS A N 1
ATOM 2116 C CA . HIS A 1 270 ? -19.427 -1.297 3.173 1.00 91.38 270 HIS A CA 1
ATOM 2117 C C . HIS A 1 270 ? -18.634 0.011 3.164 1.00 91.38 270 HIS A C 1
ATOM 2119 O O . HIS A 1 270 ? -17.634 0.095 2.452 1.00 91.38 270 HIS A O 1
ATOM 2125 N N . GLU A 1 271 ? -19.004 0.990 3.995 1.00 91.81 271 GLU A N 1
ATOM 2126 C CA . GLU A 1 271 ? -18.145 2.144 4.229 1.00 91.81 271 GLU A CA 1
ATOM 2127 C C . GLU A 1 271 ? -16.810 1.701 4.826 1.00 91.81 271 GLU A C 1
ATOM 2129 O O . GLU A 1 271 ? -16.731 0.788 5.659 1.00 91.81 271 GLU A O 1
ATOM 2134 N N . ASN A 1 272 ? -15.748 2.359 4.376 1.00 92.12 272 ASN A N 1
ATOM 2135 C CA . ASN A 1 272 ? -14.396 2.038 4.794 1.00 92.12 272 ASN A CA 1
ATOM 2136 C C . ASN A 1 272 ? -14.069 2.722 6.128 1.00 92.12 272 ASN A C 1
ATOM 2138 O O . ASN A 1 272 ? -14.372 3.900 6.339 1.00 92.12 272 ASN A O 1
ATOM 2142 N N . ALA A 1 273 ? -13.396 1.985 7.003 1.00 93.62 273 ALA A N 1
ATOM 2143 C CA . ALA A 1 273 ? -12.982 2.410 8.327 1.00 93.62 273 ALA A CA 1
ATOM 2144 C C . ALA A 1 273 ? -11.456 2.310 8.441 1.00 93.62 273 ALA A C 1
ATOM 2146 O O . ALA A 1 273 ? -10.871 1.273 8.125 1.00 93.62 273 ALA A O 1
ATOM 2147 N N . THR A 1 274 ? -10.813 3.386 8.894 1.00 94.12 274 THR A N 1
ATOM 2148 C CA . THR A 1 274 ? -9.354 3.463 9.078 1.00 94.12 274 THR A CA 1
ATOM 2149 C C . THR A 1 274 ? -9.031 3.734 10.539 1.00 94.12 274 THR A C 1
ATOM 2151 O O . THR A 1 274 ? -9.610 4.640 11.131 1.00 94.12 274 THR A O 1
ATOM 2154 N N . LEU A 1 275 ? -8.127 2.963 11.133 1.00 95.12 275 LEU A N 1
ATOM 2155 C CA . LEU A 1 275 ? -7.729 3.105 12.528 1.00 95.12 275 LEU A CA 1
ATOM 2156 C C . LEU A 1 275 ? -7.113 4.490 12.764 1.00 95.12 275 LEU A C 1
ATOM 2158 O O . LEU A 1 275 ? -6.218 4.926 12.038 1.00 95.12 275 LEU A O 1
ATOM 2162 N N . ILE A 1 276 ? -7.579 5.172 13.805 1.00 92.81 276 ILE A N 1
ATOM 2163 C CA . ILE A 1 276 ? -7.028 6.438 14.273 1.00 92.81 276 ILE A CA 1
ATOM 2164 C C . ILE A 1 276 ? -5.794 6.118 15.112 1.00 92.81 276 ILE A C 1
ATOM 2166 O O . ILE A 1 276 ? -5.888 5.603 16.226 1.00 92.81 276 ILE A O 1
ATOM 2170 N N . LEU A 1 277 ? -4.620 6.435 14.573 1.00 88.56 277 LEU A N 1
ATOM 2171 C CA . LEU A 1 277 ? -3.358 6.272 15.285 1.00 88.56 277 LEU A CA 1
ATOM 2172 C C . LEU A 1 277 ? -3.255 7.342 16.378 1.00 88.56 277 LEU A C 1
ATOM 2174 O O . LEU A 1 277 ? -3.157 8.536 16.085 1.00 88.56 277 LEU A O 1
ATOM 2178 N N . ARG A 1 278 ? -3.286 6.919 17.644 1.00 74.38 278 ARG A N 1
ATOM 2179 C CA . ARG A 1 278 ? -2.987 7.801 18.777 1.00 74.38 278 ARG A CA 1
ATOM 2180 C C . ARG A 1 278 ? -1.477 8.051 18.792 1.00 74.38 278 ARG A C 1
ATOM 2182 O O . ARG A 1 278 ? -0.708 7.095 18.839 1.00 74.38 278 ARG A O 1
ATOM 2189 N N . LYS A 1 279 ? -1.085 9.319 18.663 1.00 54.19 279 LYS A N 1
ATOM 2190 C CA . LYS A 1 279 ? 0.307 9.761 18.818 1.00 54.19 279 LYS A CA 1
ATOM 2191 C C . LYS A 1 279 ? 0.701 9.807 20.285 1.00 54.19 279 LYS A C 1
ATOM 2193 O O . LYS A 1 279 ? -0.189 10.129 21.105 1.00 54.19 279 LYS A O 1
#

Secondary structure (DSSP, 8-state):
------------------------PPPPP---BTTEEEEEEEEE-S-TTS-EEEEEEEEEE-SSS-EEEE---SSTT----HHHHHHHH-EEEEES--S------PPP---SPPPEEEE-TT-EEEEEEEEESSBS-S--S-TTT----B--S-EEEEEEEEEEEEESS-EEEEEPPPEEEEETT--SPPPP-EEEEEEEETTTTEEEES--GGGT--TT-EEEEE-SSS-EEEEEEEEE-SS-EEEEEEEPPP-SS-----SPPPP-TT-EEEE----

pLDDT: mean 84.05, std 17.54, range [34.34, 98.56]

Radius of gyration: 25.92 Å; Cα contacts (8 Å, |Δi|>4): 629; chains: 1; bounding box: 95×68×70 Å

Sequence (279 aa):
MKNRLPILAPLTLTVLISGATIAFEQPDPGPEDGGLRLRLVVLPHPKADIEGYDMRVDVLNTTKADIMLRADWWYDTDKGDAKDYIEASTSIETYPAIAPWVGQVRAQHRTLPQPDYVLKAGEVLSLSWHTDGRRLKNRVTDPNSVQNPDFPFPGLYSVHATVRINRADRAVLLRSNEQMVAVGGNPGAPKHTYGQLWGTETETKTARLGLGSLHKIEQGDEFQIRTGMMDFWKLTITQVESESSTGRLEPLARVGPNPTNVNPRFPERHENATLILRK

Mean predicted aligned error: 9.67 Å

Nearest PDB structures (foldseek):
  1ex0-assembly1_B  TM=3.724E-01  e=1.442E-01  Homo sapiens
  6ncw-assembly1_A  TM=5.017E-01  e=1.328E+00  Eisenbergiella tayi
  5fjz-assembly1_B  TM=2.895E-01  e=1.591E-01  Saccharomyces cerevisiae
  6u11-assembly1_A-2  TM=1.223E-01  e=5.838E+00  Xenopus laevis